Protein AF-0000000084497702 (afdb_homodimer)

Secondary structure (DSSP, 8-state):
--EEEEEETTEEEEEEEE--SSSS-EEEEE-SS-EEE-TTB-HHHHHHTT--EEE--S--SHHHHHTSB--EE-HHHHHTT--TT-BHHHHGGG-/--EEEEEETTEEEEEEEE--SSSS-EEEEE-SS-EEE-TTB-HHHHHHTT--EEE--S--SHHHHHTSB--EE-HHHHHTT--TT-BHHHHGGG-

InterPro domains:
  IPR014931 Protein of unknown function DUF1805 [PF08827] (37-95)
  IPR036493 Hypothetical protein YunC superfamily [G3DSA:3.30.1980.10] (1-95)
  IPR036493 Hypothetical protein YunC superfamily [SSF102891] (3-95)

Foldseek 3Di:
DQWDWDDDPNFIWIWGWACDDDPATWIKTGGDQAIETEPVDDQVVCQVVVGFYFYWYDDHDPVRLQATFGCQTHPVVVVLVHGGPHRCSVRVVVD/DQWDWDDDPNFIWIWGWACDDDPATWIKTGGDQAIETEPVDDQVVCQVVVGFYFYWYDDHDPVSLQATFGCQTHPVVVVLVHGGPHRCSVRVVVD

Nearest PDB structures (foldseek):
  1qw2-assembly1_A  TM=9.819E-01  e=1.773E-11  Thermoplasma acidophilum
  6kns-assembly3_C-2  TM=3.881E-01  e=1.279E+00  Bacillus subtilis
  1zkp-assembly1_C  TM=3.790E-01  e=1.358E+00  Bacillus anthracis str. Ames
  3p2u-assembly1_A  TM=3.130E-01  e=2.966E+00  Escherichia coli K-12
  5bwa-assembly1_B  TM=3.361E-01  e=3.150E+00  Homo sapiens

Organism: NCBI:txid312540

Radius of gyration: 15.98 Å; Cα contacts (8 Å, |Δi|>4): 448; chains: 2; bounding box: 29×49×38 Å

pLDDT: mean 97.67, std 3.44, range [68.06, 98.94]

Sequence (190 aa):
MIDQEVNIKGKKYEYINVKLGTKAPMVVLKGETGYIMCGYLNIDAANAMGDIAVRVTGVNDINDVLNSKVNSCSQRALELGIKPGDNIMDVIDKLMIDQEVNIKGKKYEYINVKLGTKAPMVVLKGETGYIMCGYLNIDAANAMGDIAVRVTGVNDINDVLNSKVNSCSQRALELGIKPGDNIMDVIDKL

Solvent-accessible surface area (backbone atoms only — not comparable to full-atom values): 10044 Å² total; per-residue (Å²): 130,56,59,45,82,43,73,56,96,88,37,71,29,42,36,34,60,41,80,64,55,84,72,55,42,49,40,38,43,34,39,88,65,14,34,38,28,30,54,50,52,19,52,68,44,36,40,74,56,65,22,31,34,36,26,30,65,94,47,76,48,69,68,44,49,54,71,35,40,29,63,40,59,12,64,55,25,40,75,74,68,49,50,63,67,38,46,33,71,78,48,55,87,77,36,129,55,59,46,81,42,73,56,95,90,37,72,28,44,37,35,62,41,78,64,54,84,72,56,44,50,42,36,43,33,39,90,64,14,33,38,29,30,51,49,52,20,54,67,42,36,41,73,55,66,20,32,34,33,27,30,66,95,47,78,48,72,68,42,50,52,71,33,41,29,61,39,59,13,66,57,25,40,74,74,67,49,50,62,67,38,48,34,71,79,49,55,86,79,36

Structure (mmCIF, N/CA/C/O backbone):
data_AF-0000000084497702-model_v1
#
loop_
_entity.id
_entity.type
_entity.pdbx_description
1 polymer 'DUF1805 domain-containing protein'
#
loop_
_atom_site.group_PDB
_atom_site.id
_atom_site.type_symbol
_atom_site.label_atom_id
_atom_site.label_alt_id
_atom_site.label_comp_id
_atom_site.label_asym_id
_atom_site.label_entity_id
_atom_site.label_seq_id
_atom_site.pdbx_PDB_ins_code
_atom_site.Cartn_x
_atom_site.Cartn_y
_atom_site.Cartn_z
_atom_site.occupancy
_atom_site.B_iso_or_equiv
_atom_site.auth_seq_id
_atom_site.auth_comp_id
_atom_site.auth_asym_id
_atom_site.auth_atom_id
_atom_site.pdbx_PDB_model_num
ATOM 1 N N . MET A 1 1 ? -5.484 7.102 -15.391 1 70 1 MET A N 1
ATOM 2 C CA . MET A 1 1 ? -4.41 7.68 -14.594 1 70 1 MET A CA 1
ATOM 3 C C . MET A 1 1 ? -4.66 7.457 -13.109 1 70 1 MET A C 1
ATOM 5 O O . MET A 1 1 ? -5.699 7.855 -12.578 1 70 1 MET A O 1
ATOM 9 N N . ILE A 1 2 ? -3.678 6.719 -12.359 1 89.38 2 ILE A N 1
ATOM 10 C CA . ILE A 1 2 ? -3.996 6.23 -11.023 1 89.38 2 ILE A CA 1
ATOM 11 C C . ILE A 1 2 ? -3.646 7.301 -9.984 1 89.38 2 ILE A C 1
ATOM 13 O O . ILE A 1 2 ? -4.16 7.281 -8.867 1 89.38 2 ILE A O 1
ATOM 17 N N . ASP A 1 3 ? -2.836 8.289 -10.516 1 93 3 ASP A N 1
ATOM 18 C CA . ASP A 1 3 ? -2.426 9.328 -9.578 1 93 3 ASP A CA 1
ATOM 19 C C . ASP A 1 3 ? -2.826 10.711 -10.078 1 93 3 ASP A C 1
ATOM 21 O O . ASP A 1 3 ? -2.92 10.938 -11.289 1 93 3 ASP A O 1
ATOM 25 N N . GLN A 1 4 ?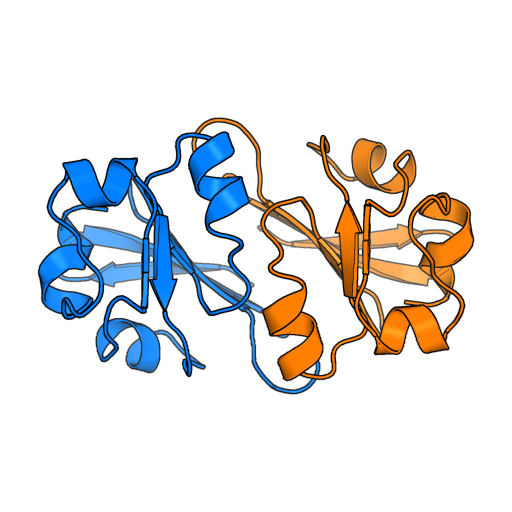 -3.191 11.609 -9.234 1 96.19 4 GLN A N 1
ATOM 26 C CA . GLN A 1 4 ? -3.512 13 -9.516 1 96.19 4 GLN A CA 1
ATOM 27 C C . GLN A 1 4 ? -2.838 13.93 -8.508 1 96.19 4 GLN A C 1
ATOM 29 O O . GLN A 1 4 ? -2.664 13.578 -7.344 1 96.19 4 GLN A O 1
ATOM 34 N N . GLU A 1 5 ? -2.408 15.117 -9.055 1 97.62 5 GLU A N 1
ATOM 35 C CA . GLU A 1 5 ? -1.961 16.172 -8.141 1 97.62 5 GLU A CA 1
ATOM 36 C C . GLU A 1 5 ? -3.145 16.922 -7.539 1 97.62 5 GLU A C 1
ATOM 38 O O . GLU A 1 5 ? -4.102 17.25 -8.242 1 97.62 5 GLU A O 1
ATOM 43 N N . VAL A 1 6 ? -3.102 17.125 -6.219 1 98.25 6 VAL A N 1
ATOM 44 C CA . VAL A 1 6 ? -4.141 17.906 -5.543 1 98.25 6 VAL A CA 1
ATOM 45 C C . VAL A 1 6 ? -3.502 18.984 -4.68 1 98.25 6 VAL A C 1
ATOM 47 O O . VAL A 1 6 ? -2.369 18.828 -4.215 1 98.25 6 VAL A O 1
ATOM 50 N N . ASN A 1 7 ? -4.184 20.062 -4.562 1 98.56 7 ASN A N 1
ATOM 51 C CA . ASN A 1 7 ? -3.756 21.156 -3.691 1 98.56 7 ASN A CA 1
ATOM 52 C C . ASN A 1 7 ? -4.594 21.219 -2.418 1 98.56 7 ASN A C 1
ATOM 54 O O . ASN A 1 7 ? -5.82 21.312 -2.482 1 98.56 7 ASN A O 1
ATOM 58 N N . ILE A 1 8 ? -3.941 21.047 -1.386 1 98.38 8 ILE A N 1
ATOM 59 C CA . ILE A 1 8 ? -4.598 21.141 -0.087 1 98.38 8 ILE A CA 1
ATOM 60 C C . ILE A 1 8 ? -3.932 22.234 0.75 1 98.38 8 ILE A C 1
ATOM 62 O O . ILE A 1 8 ? -2.738 22.141 1.053 1 98.38 8 ILE A O 1
ATOM 66 N N . LYS A 1 9 ? -4.66 23.219 1.174 1 97.25 9 LYS A N 1
ATOM 67 C CA . LYS A 1 9 ? -4.16 24.328 1.971 1 97.25 9 LYS A CA 1
ATOM 68 C C . LYS A 1 9 ? -2.949 24.984 1.311 1 97.25 9 LYS A C 1
ATOM 70 O O . LYS A 1 9 ? -1.951 25.266 1.977 1 97.25 9 LYS A O 1
ATOM 75 N N . GLY A 1 10 ? -3 25.047 0.04 1 97.44 10 GLY A N 1
ATOM 76 C CA . GLY A 1 10 ? -1.969 25.75 -0.715 1 97.44 10 GLY A CA 1
ATOM 77 C C . GLY A 1 10 ? -0.752 24.891 -0.994 1 97.44 10 GLY A C 1
ATOM 78 O O . GLY A 1 10 ? 0.221 25.344 -1.59 1 97.44 10 GLY A O 1
ATOM 79 N N . LYS A 1 11 ? -0.749 23.672 -0.603 1 98.12 11 LYS A N 1
ATOM 80 C CA . LYS A 1 11 ? 0.356 22.75 -0.845 1 98.12 11 LYS A CA 1
ATOM 81 C C . LYS A 1 11 ? -0.054 21.641 -1.813 1 98.12 11 LYS A C 1
ATOM 83 O O . LYS A 1 11 ? -1.206 21.203 -1.812 1 98.12 11 LYS A O 1
ATOM 88 N N . LYS A 1 12 ? 0.923 21.203 -2.508 1 98.12 12 LYS A N 1
ATOM 89 C CA . LYS A 1 12 ? 0.682 20.156 -3.502 1 98.12 12 LYS A CA 1
ATOM 90 C C . LYS A 1 12 ? 0.878 18.766 -2.9 1 98.12 12 LYS A C 1
ATOM 92 O O . LYS A 1 12 ? 1.85 18.531 -2.182 1 98.12 12 LYS A O 1
ATOM 97 N N . TYR A 1 13 ? -0.019 17.922 -3.209 1 98.5 13 TYR A N 1
ATOM 98 C CA . TYR A 1 13 ? 0.051 16.5 -2.852 1 98.5 13 TYR A CA 1
ATOM 99 C C . TYR A 1 13 ? -0.23 15.617 -4.062 1 98.5 13 TYR A C 1
ATOM 101 O O . TYR A 1 13 ? -0.91 16.047 -5 1 98.5 13 TYR A O 1
ATOM 109 N N . GLU A 1 14 ? 0.374 14.484 -4.066 1 98 14 GLU A N 1
ATOM 110 C CA . GLU A 1 14 ? -0.007 13.453 -5.02 1 98 14 GLU A CA 1
ATOM 111 C C . GLU A 1 14 ? -1.051 12.508 -4.422 1 98 14 GLU A C 1
ATOM 113 O O . GLU A 1 14 ? -0.856 11.969 -3.332 1 98 14 GLU A O 1
ATOM 118 N N . TYR A 1 15 ? -2.111 12.359 -5.074 1 98.56 15 TYR A N 1
ATOM 119 C CA . TYR A 1 15 ? -3.219 11.516 -4.641 1 98.56 15 TYR A CA 1
ATOM 120 C C . TYR A 1 15 ? -3.326 10.266 -5.508 1 98.56 15 TYR A C 1
ATOM 122 O O . TYR A 1 15 ? -3.41 10.359 -6.734 1 98.56 15 TYR A O 1
ATOM 130 N N . ILE A 1 16 ? -3.25 9.109 -4.883 1 98.19 16 ILE A N 1
ATOM 131 C CA . ILE A 1 16 ? -3.391 7.824 -5.566 1 98.19 16 ILE A CA 1
ATOM 132 C C . ILE A 1 16 ? -4.629 7.098 -5.047 1 98.19 16 ILE A C 1
ATOM 134 O O . ILE A 1 16 ? -4.859 7.035 -3.838 1 98.19 16 ILE A O 1
ATOM 138 N N . ASN A 1 17 ? -5.445 6.578 -5.898 1 97.75 17 ASN A N 1
ATOM 139 C CA . ASN A 1 17 ? -6.633 5.785 -5.594 1 97.75 17 ASN A CA 1
ATOM 140 C C . ASN A 1 17 ? -6.777 4.605 -6.555 1 97.75 17 ASN A C 1
ATOM 142 O O . ASN A 1 17 ? -7.078 4.793 -7.734 1 97.75 17 ASN A O 1
ATOM 146 N N . VAL A 1 18 ? -6.574 3.428 -5.973 1 96.56 18 VAL A N 1
ATOM 147 C CA . VAL A 1 18 ? -6.559 2.227 -6.797 1 96.56 18 VAL A CA 1
ATOM 148 C C . VAL A 1 18 ? -7.477 1.169 -6.195 1 96.56 18 VAL A C 1
ATOM 150 O O . VAL A 1 18 ? -7.375 0.855 -5.004 1 96.56 18 VAL A O 1
ATOM 153 N N . LYS A 1 19 ? -8.328 0.632 -7.051 1 95.38 19 LYS A N 1
ATOM 154 C CA . LYS A 1 19 ? -9.086 -0.54 -6.617 1 95.38 19 LYS A CA 1
ATOM 155 C C . LYS A 1 19 ? -8.18 -1.765 -6.504 1 95.38 19 LYS A C 1
ATOM 157 O O . LYS A 1 19 ? -7.895 -2.426 -7.504 1 95.38 19 LYS A O 1
ATOM 162 N N . LEU A 1 20 ? -7.762 -2.045 -5.344 1 95.06 20 LEU A N 1
ATOM 163 C CA . LEU A 1 20 ? -6.809 -3.127 -5.125 1 95.06 20 LEU A CA 1
ATOM 164 C C . LEU A 1 20 ? -7.531 -4.445 -4.863 1 95.06 20 LEU A C 1
ATOM 166 O O . LEU A 1 20 ? -7.27 -5.445 -5.539 1 95.06 20 LEU A O 1
ATOM 170 N N . GLY A 1 21 ? -8.359 -4.48 -3.883 1 93.56 21 GLY A N 1
ATOM 171 C CA . GLY A 1 21 ? -9.188 -5.629 -3.553 1 93.56 21 GLY A CA 1
ATOM 172 C C . GLY A 1 21 ? -10.633 -5.469 -3.982 1 93.56 21 GLY A C 1
ATOM 173 O O . GLY A 1 21 ? -10.914 -4.832 -5 1 93.56 21 GLY A O 1
ATOM 174 N N . THR A 1 22 ? -11.523 -6.16 -3.209 1 88.88 22 THR A N 1
ATOM 175 C CA . THR A 1 22 ? -12.898 -6.203 -3.691 1 88.88 22 THR A CA 1
ATOM 176 C C . THR A 1 22 ? -13.773 -5.211 -2.93 1 88.88 22 THR A C 1
ATOM 178 O O . THR A 1 22 ? -14.852 -4.832 -3.4 1 88.88 22 THR A O 1
ATOM 181 N N . LYS A 1 23 ? -13.312 -4.824 -1.838 1 94 23 LYS A N 1
ATOM 182 C CA . LYS A 1 23 ? -14.234 -4.066 -0.988 1 94 23 LYS A CA 1
ATOM 183 C C . LYS A 1 23 ? -13.906 -2.576 -1.022 1 94 23 LYS A C 1
ATOM 185 O O . LYS A 1 23 ? -14.789 -1.75 -1.263 1 94 23 LYS A O 1
ATOM 190 N N . ALA A 1 24 ? -12.68 -2.164 -0.738 1 94.81 24 ALA A N 1
ATOM 191 C CA . ALA A 1 24 ? -12.289 -0.76 -0.655 1 94.81 24 ALA A CA 1
ATOM 192 C C . ALA A 1 24 ? -11.023 -0.494 -1.469 1 94.81 24 ALA A C 1
ATOM 194 O O . ALA A 1 24 ? -10.211 -1.399 -1.684 1 94.81 24 ALA A O 1
ATOM 195 N N . PRO A 1 25 ? -10.852 0.727 -1.93 1 97.56 25 PRO A N 1
ATOM 196 C CA . PRO A 1 25 ? -9.617 1.052 -2.654 1 97.56 25 PRO A CA 1
ATOM 197 C C . PRO A 1 25 ? -8.43 1.271 -1.723 1 97.56 25 PRO A C 1
ATOM 199 O O . PRO A 1 25 ? -8.609 1.511 -0.527 1 97.56 25 PRO A O 1
ATOM 202 N N . MET A 1 26 ? -7.23 1.128 -2.27 1 97.94 26 MET A N 1
ATOM 203 C CA . MET A 1 26 ? -6.039 1.69 -1.636 1 97.94 26 MET A CA 1
ATOM 204 C C . MET A 1 26 ? -5.926 3.186 -1.921 1 97.94 26 MET A C 1
ATOM 206 O O . MET A 1 26 ? -5.883 3.598 -3.08 1 97.94 26 MET A O 1
ATOM 210 N N . VAL A 1 27 ? -5.863 3.955 -0.921 1 98.56 27 VAL A N 1
ATOM 211 C CA . VAL A 1 27 ? -5.773 5.406 -1.05 1 98.56 27 VAL A CA 1
ATOM 212 C C . VAL A 1 27 ? -4.477 5.902 -0.416 1 98.56 27 VAL A C 1
ATOM 214 O O . VAL A 1 27 ? -4.141 5.512 0.705 1 98.56 27 VAL A O 1
ATOM 217 N N . VAL A 1 28 ? -3.727 6.738 -1.136 1 98.75 28 VAL A N 1
ATOM 218 C CA . VAL A 1 28 ? -2.498 7.363 -0.659 1 98.75 28 VAL A CA 1
ATOM 219 C C . VAL A 1 28 ? -2.541 8.867 -0.926 1 98.75 28 VAL A C 1
ATOM 221 O O . VAL A 1 28 ? -2.971 9.297 -1.998 1 98.75 28 VAL A O 1
ATOM 224 N N . LEU A 1 29 ? -2.25 9.617 0.025 1 98.81 29 LEU A N 1
ATOM 225 C CA . LEU A 1 29 ? -1.967 11.039 -0.132 1 98.81 29 LEU A CA 1
ATOM 226 C C . LEU A 1 29 ? -0.522 11.352 0.247 1 98.81 29 LEU A C 1
ATOM 228 O O . LEU A 1 29 ? -0.16 11.305 1.424 1 98.81 29 LEU A O 1
ATOM 232 N N . LYS A 1 30 ? 0.313 11.742 -0.728 1 98.44 30 LYS A N 1
ATOM 233 C CA . LYS A 1 30 ? 1.75 11.914 -0.533 1 98.44 30 LYS A CA 1
ATOM 234 C C . LYS A 1 30 ? 2.139 13.391 -0.579 1 98.44 30 LYS A C 1
ATOM 236 O O . LYS A 1 30 ? 1.85 14.086 -1.557 1 98.44 30 LYS A O 1
ATOM 241 N N . GLY A 1 31 ? 2.725 13.82 0.433 1 98.25 31 GLY A N 1
ATOM 242 C CA . GLY A 1 31 ? 3.309 15.156 0.491 1 98.25 31 GLY A CA 1
ATOM 243 C C . GLY A 1 31 ? 4.809 15.156 0.267 1 98.25 31 GLY A C 1
ATOM 244 O O . GLY A 1 31 ? 5.371 14.18 -0.223 1 98.25 31 GLY A O 1
ATOM 245 N N . GLU A 1 32 ? 5.422 16.219 0.625 1 97.31 32 GLU A N 1
ATOM 246 C CA . GLU A 1 32 ? 6.848 16.438 0.379 1 97.31 32 GLU A CA 1
ATOM 247 C C . GLU A 1 32 ? 7.699 15.57 1.311 1 97.31 32 GLU A C 1
ATOM 249 O O . GLU A 1 32 ? 8.727 15.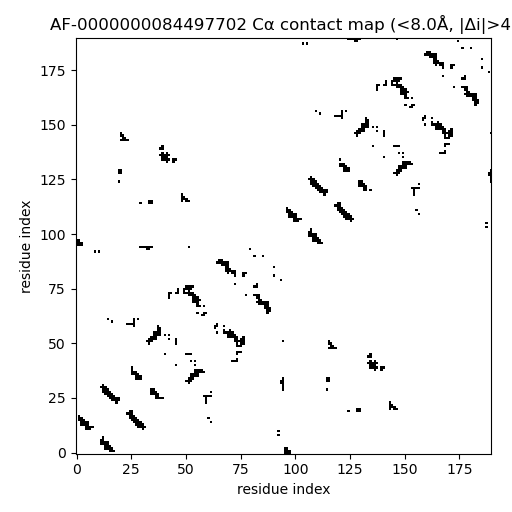039 0.899 1 97.31 32 GLU A O 1
ATOM 254 N N . THR A 1 33 ? 7.199 15.406 2.533 1 96.88 33 THR A N 1
ATOM 255 C CA . THR A 1 33 ? 8.078 14.844 3.553 1 96.88 33 THR A CA 1
ATOM 256 C C . THR A 1 33 ? 7.52 13.516 4.066 1 96.88 33 THR A C 1
ATOM 258 O O . THR A 1 33 ? 8.188 12.805 4.82 1 96.88 33 THR A O 1
ATOM 261 N N . GLY A 1 34 ? 6.277 13.266 3.723 1 98.56 34 GLY A N 1
ATOM 262 C CA . GLY A 1 34 ? 5.598 12.078 4.211 1 98.56 34 GLY A CA 1
ATOM 263 C C . GLY A 1 34 ? 4.312 11.773 3.465 1 98.56 34 GLY A C 1
ATOM 264 O O . GLY A 1 34 ? 4.059 12.344 2.4 1 98.56 34 GLY A O 1
ATOM 265 N N . TYR A 1 35 ? 3.588 10.82 4.012 1 98.88 35 TYR A N 1
ATOM 266 C CA . TYR A 1 35 ? 2.373 10.422 3.311 1 98.88 35 TYR A CA 1
ATOM 267 C C . TYR A 1 35 ? 1.321 9.906 4.285 1 98.88 35 TYR A C 1
ATOM 269 O O . TYR A 1 35 ? 1.643 9.539 5.422 1 98.88 35 TYR A O 1
ATOM 277 N N . ILE A 1 36 ? 0.126 9.969 3.836 1 98.94 36 ILE A N 1
ATOM 278 C CA . ILE A 1 36 ? -1.027 9.328 4.457 1 98.94 36 ILE A CA 1
ATOM 279 C C . ILE A 1 36 ? -1.489 8.156 3.596 1 98.94 36 ILE A C 1
ATOM 281 O O . ILE A 1 36 ? -1.575 8.273 2.371 1 98.94 36 ILE A O 1
ATOM 285 N N . MET A 1 37 ? -1.775 6.996 4.219 1 98.88 37 MET A N 1
ATOM 286 C CA . MET A 1 37 ? -2.318 5.855 3.482 1 98.88 37 MET A CA 1
ATOM 287 C C . MET A 1 37 ? -3.412 5.164 4.285 1 98.88 37 MET A C 1
ATOM 289 O O . MET A 1 37 ? -3.404 5.203 5.52 1 98.88 37 MET A O 1
ATOM 293 N N . CYS A 1 38 ? -4.246 4.617 3.627 1 98.75 38 CYS A N 1
ATOM 294 C CA . CYS A 1 38 ? -5.387 3.939 4.234 1 98.75 38 CYS A CA 1
ATOM 295 C C . CYS A 1 38 ? -4.934 2.723 5.035 1 98.75 38 CYS A C 1
ATOM 297 O O . CYS A 1 38 ? -3.738 2.521 5.246 1 98.75 38 CYS A O 1
ATOM 299 N N . GLY A 1 39 ? -5.855 1.929 5.375 1 98.38 39 GLY A N 1
ATOM 300 C CA . GLY A 1 39 ? -5.656 0.827 6.305 1 98.38 39 GLY A CA 1
ATOM 301 C C . GLY A 1 39 ? -4.672 -0.209 5.793 1 98.38 39 GLY A C 1
ATOM 302 O O . GLY A 1 39 ? -4.133 -1 6.57 1 98.38 39 GLY A O 1
ATOM 303 N N . TYR A 1 40 ? -4.348 -0.191 4.488 1 98.62 40 TYR A N 1
ATOM 304 C CA . TYR A 1 40 ? -3.412 -1.157 3.922 1 98.62 40 TYR A CA 1
ATOM 305 C C . TYR A 1 40 ? -1.997 -0.909 4.43 1 98.62 40 TYR A C 1
ATOM 307 O O . TYR A 1 40 ? -1.122 -1.768 4.289 1 98.62 40 TYR A O 1
ATOM 315 N N . LEU A 1 41 ? -1.74 0.214 5.012 1 98.81 41 LEU A N 1
ATOM 316 C CA . LEU A 1 41 ? -0.377 0.564 5.395 1 98.81 41 LEU A CA 1
ATOM 317 C C . LEU A 1 41 ? 0.066 -0.237 6.613 1 98.81 41 LEU A C 1
ATOM 319 O O . LEU A 1 41 ? -0.612 -0.236 7.645 1 98.81 41 LEU A O 1
ATOM 323 N N . ASN A 1 42 ? 1.145 -0.906 6.492 1 98.75 42 ASN A N 1
ATOM 324 C CA . ASN A 1 42 ? 1.865 -1.541 7.594 1 98.75 42 ASN A CA 1
ATOM 325 C C . ASN A 1 42 ? 2.785 -0.553 8.305 1 98.75 42 ASN A C 1
ATOM 327 O O . ASN A 1 42 ? 3.883 -0.265 7.824 1 98.75 42 ASN A O 1
ATOM 331 N N . ILE A 1 43 ? 2.391 -0.086 9.461 1 98.81 43 ILE A N 1
ATOM 332 C CA . ILE A 1 43 ? 3.113 0.964 10.172 1 98.81 43 ILE A CA 1
ATOM 333 C C . ILE A 1 43 ? 4.5 0.458 10.57 1 98.81 43 ILE A C 1
ATOM 335 O O . ILE A 1 43 ? 5.469 1.219 10.555 1 98.81 43 ILE A O 1
ATOM 339 N N . ASP A 1 44 ? 4.57 -0.817 10.906 1 98.44 44 ASP A N 1
ATOM 340 C CA . ASP A 1 44 ? 5.871 -1.362 11.281 1 98.44 44 ASP A CA 1
ATOM 341 C C . ASP A 1 44 ? 6.855 -1.272 10.117 1 98.44 44 ASP A C 1
ATOM 343 O O . ASP A 1 44 ? 8.039 -0.995 10.32 1 98.44 44 ASP A O 1
ATOM 347 N N . ALA A 1 45 ? 6.418 -1.54 8.93 1 97.88 45 ALA A N 1
ATOM 348 C CA . ALA A 1 45 ? 7.277 -1.408 7.754 1 97.88 45 ALA A CA 1
ATOM 349 C C . ALA A 1 45 ? 7.688 0.045 7.531 1 97.88 45 ALA A C 1
ATOM 351 O O . ALA A 1 45 ? 8.852 0.331 7.238 1 97.88 45 ALA A O 1
ATOM 352 N N . ALA A 1 46 ? 6.746 1.012 7.648 1 98.31 46 ALA A N 1
ATOM 353 C CA . ALA A 1 46 ? 7.055 2.434 7.523 1 98.31 46 ALA A CA 1
ATOM 354 C C . ALA A 1 46 ? 8.117 2.855 8.531 1 98.31 46 ALA A C 1
ATOM 356 O O . ALA A 1 46 ? 9.016 3.633 8.203 1 98.31 46 ALA A O 1
ATOM 357 N N . ASN A 1 47 ? 7.984 2.312 9.758 1 98.69 47 ASN A N 1
ATOM 358 C CA . ASN A 1 47 ? 8.992 2.592 10.773 1 98.69 47 ASN A CA 1
ATOM 359 C C . ASN A 1 47 ? 10.359 2.057 10.367 1 98.69 47 ASN A C 1
ATOM 361 O O . ASN A 1 47 ? 11.367 2.758 10.492 1 98.69 47 ASN A O 1
ATOM 365 N N . ALA A 1 48 ? 10.305 0.838 9.93 1 98 48 ALA A N 1
ATOM 366 C CA . ALA A 1 48 ? 11.57 0.221 9.539 1 98 48 ALA A CA 1
ATOM 367 C C . ALA A 1 48 ? 12.242 1.014 8.422 1 98 48 ALA A C 1
ATOM 369 O O . ALA A 1 48 ? 13.469 1.096 8.359 1 98 48 ALA A O 1
ATOM 370 N N . MET A 1 49 ? 11.492 1.65 7.578 1 97.38 49 MET A N 1
ATOM 371 C CA . MET A 1 49 ? 12.008 2.418 6.445 1 97.38 49 MET A CA 1
ATOM 372 C C . MET A 1 49 ? 12.352 3.842 6.867 1 97.38 49 MET A C 1
ATOM 374 O O . MET A 1 49 ? 12.898 4.613 6.074 1 97.38 49 MET A O 1
ATOM 378 N N . GLY A 1 50 ? 11.969 4.199 8.031 1 98 50 GLY A N 1
ATOM 379 C CA . GLY A 1 50 ? 12.211 5.551 8.5 1 98 50 GLY A CA 1
ATOM 380 C C . GLY A 1 50 ? 11.297 6.578 7.863 1 98 50 GLY A C 1
ATOM 381 O O . GLY A 1 50 ? 11.656 7.75 7.746 1 98 50 GLY A O 1
ATOM 382 N N . ASP A 1 51 ? 10.148 6.176 7.516 1 98.56 51 ASP A N 1
ATOM 383 C CA . ASP A 1 51 ? 9.227 7.074 6.824 1 98.56 51 ASP A CA 1
ATOM 384 C C . ASP A 1 51 ? 8.477 7.961 7.816 1 98.56 51 ASP A C 1
ATOM 386 O O . ASP A 1 51 ? 8.273 7.578 8.969 1 98.56 51 ASP A O 1
ATOM 390 N N . ILE A 1 52 ? 8.078 9.133 7.344 1 98.81 52 ILE A N 1
ATOM 391 C CA . ILE A 1 52 ? 6.992 9.898 7.961 1 98.81 52 ILE A CA 1
ATOM 392 C C . ILE A 1 52 ? 5.656 9.469 7.363 1 98.81 52 ILE A C 1
ATOM 394 O O . ILE A 1 52 ? 5.328 9.828 6.234 1 98.81 52 ILE A O 1
ATOM 398 N N . ALA A 1 53 ? 4.926 8.641 8.148 1 98.88 53 ALA A N 1
ATOM 399 C CA . ALA A 1 53 ? 3.746 7.984 7.582 1 98.88 53 ALA A CA 1
ATOM 400 C C . ALA A 1 53 ? 2.568 8.055 8.555 1 98.88 53 ALA A C 1
ATOM 402 O O . ALA A 1 53 ? 2.748 7.938 9.766 1 98.88 53 ALA A O 1
ATOM 403 N N . VAL A 1 54 ? 1.413 8.234 8.016 1 98.94 54 VAL A N 1
ATOM 404 C CA . VAL A 1 54 ? 0.156 8.281 8.758 1 98.94 54 VAL A CA 1
ATOM 405 C C . VAL A 1 54 ? -0.831 7.277 8.164 1 98.94 54 VAL A C 1
ATOM 407 O O . VAL A 1 54 ? -0.977 7.191 6.941 1 98.94 54 VAL A O 1
ATOM 410 N N . ARG A 1 55 ? -1.465 6.52 9.039 1 98.94 55 ARG A N 1
ATOM 411 C CA . ARG A 1 55 ? -2.516 5.613 8.594 1 98.94 55 ARG A CA 1
ATOM 412 C C . ARG A 1 55 ? -3.893 6.121 9.008 1 98.94 55 ARG A C 1
ATOM 414 O O . ARG A 1 55 ? -4.07 6.586 10.133 1 98.94 55 ARG A O 1
ATOM 421 N N . VAL A 1 56 ? -4.758 6.043 8.109 1 98.94 56 VAL A N 1
ATOM 422 C CA . VAL A 1 56 ? -6.176 6.297 8.367 1 98.94 56 VAL A CA 1
ATOM 423 C C . VAL A 1 56 ? -6.992 5.059 8 1 98.9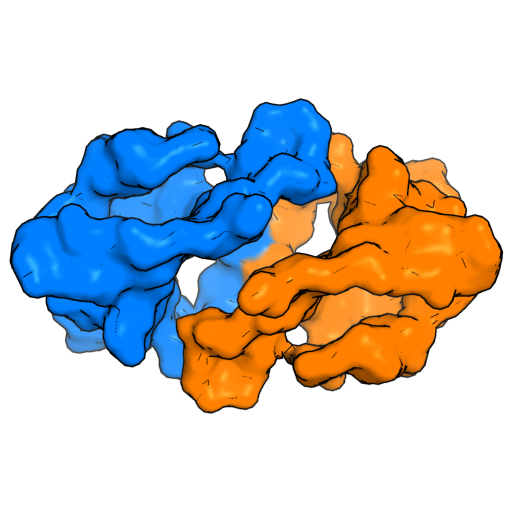4 56 VAL A C 1
ATOM 425 O O . VAL A 1 56 ? -6.527 4.195 7.254 1 98.94 56 VAL A O 1
ATOM 428 N N . THR A 1 57 ? -8.188 4.938 8.555 1 98.5 57 THR A N 1
ATOM 429 C CA . THR A 1 57 ? -9.031 3.785 8.266 1 98.5 57 THR A CA 1
ATOM 430 C C . THR A 1 57 ? -10.445 4.227 7.906 1 98.5 57 THR A C 1
ATOM 432 O O . THR A 1 57 ? -10.859 5.344 8.234 1 98.5 57 THR A O 1
ATOM 435 N N . GLY A 1 58 ? -11.156 3.359 7.195 1 97.5 58 GLY A N 1
ATOM 436 C CA . GLY A 1 58 ? -12.539 3.65 6.855 1 97.5 58 GLY A CA 1
ATOM 437 C C . GLY A 1 58 ? -12.68 4.707 5.777 1 97.5 58 GLY A C 1
ATOM 438 O O . GLY A 1 58 ? -13.625 5.5 5.797 1 97.5 58 GLY A O 1
ATOM 439 N N . VAL A 1 59 ? -11.75 4.801 4.898 1 98.62 59 VAL A N 1
ATOM 440 C CA . VAL A 1 59 ? -11.781 5.863 3.9 1 98.62 59 VAL A CA 1
ATOM 441 C C . VAL A 1 59 ? -11.852 5.258 2.5 1 98.62 59 VAL A C 1
ATOM 443 O O . VAL A 1 59 ? -11.25 4.219 2.236 1 98.62 59 VAL A O 1
ATOM 446 N N . ASN A 1 60 ? -12.555 5.961 1.588 1 97.75 60 ASN A N 1
ATOM 447 C CA . ASN A 1 60 ? -12.727 5.453 0.231 1 97.75 60 ASN A CA 1
ATOM 448 C C . ASN A 1 60 ? -12.258 6.465 -0.811 1 97.75 60 ASN A C 1
ATOM 450 O O . ASN A 1 60 ? -12.062 6.113 -1.976 1 97.75 60 ASN A O 1
ATOM 454 N N . ASP A 1 61 ? -12.188 7.707 -0.397 1 98.12 61 ASP A N 1
ATOM 455 C CA . ASP A 1 61 ? -11.734 8.742 -1.32 1 98.12 61 ASP A CA 1
ATOM 456 C C . ASP A 1 61 ? -11.047 9.883 -0.571 1 98.12 61 ASP A C 1
ATOM 458 O O . ASP A 1 61 ? -10.898 9.828 0.651 1 98.12 61 ASP A O 1
ATOM 462 N N . ILE A 1 62 ? -10.547 10.859 -1.301 1 98.56 62 ILE A N 1
ATOM 463 C CA . ILE A 1 62 ? -9.742 11.938 -0.738 1 98.56 62 ILE A CA 1
ATOM 464 C C . ILE A 1 62 ? -10.562 12.719 0.286 1 98.56 62 ILE A C 1
ATOM 466 O O . ILE A 1 62 ? -10.023 13.18 1.295 1 98.56 62 ILE A O 1
ATOM 470 N N . ASN A 1 63 ? -11.875 12.906 0.05 1 98.69 63 ASN A N 1
ATOM 471 C CA . ASN A 1 63 ? -12.703 13.602 1.027 1 98.69 63 ASN A CA 1
ATOM 472 C C . ASN A 1 63 ? -12.766 12.844 2.35 1 98.69 63 ASN A C 1
ATOM 474 O O . ASN A 1 63 ? -12.664 13.445 3.42 1 98.69 63 ASN A O 1
ATOM 478 N N . ASP A 1 64 ? -12.93 11.531 2.266 1 98.88 64 ASP A N 1
ATOM 479 C CA . ASP A 1 64 ? -12.898 10.711 3.471 1 98.88 64 ASP A CA 1
ATOM 480 C C . ASP A 1 64 ? -11.594 10.906 4.23 1 98.88 64 ASP A C 1
ATOM 482 O O . ASP A 1 64 ? -11.594 11.023 5.457 1 98.88 64 ASP A O 1
ATOM 486 N N . VAL A 1 65 ? -10.438 10.922 3.482 1 98.94 65 VAL A N 1
ATOM 487 C CA . VAL A 1 65 ? -9.125 11.078 4.102 1 98.94 65 VAL A CA 1
ATOM 488 C C . VAL A 1 65 ? -9.055 12.406 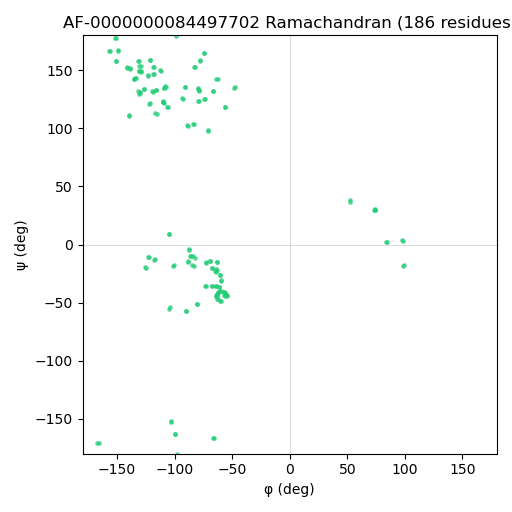4.852 1 98.94 65 VAL A C 1
ATOM 490 O O . VAL A 1 65 ? -8.719 12.438 6.039 1 98.94 65 VAL A O 1
ATOM 493 N N . LEU A 1 66 ? -9.469 13.469 4.168 1 98.88 66 LEU A N 1
ATOM 494 C CA . LEU A 1 66 ? -9.32 14.812 4.715 1 98.88 66 LEU A CA 1
ATOM 495 C C . LEU A 1 66 ? -10.227 15.008 5.926 1 98.88 66 LEU A C 1
ATOM 497 O O . LEU A 1 66 ? -9.938 15.836 6.797 1 98.88 66 LEU A O 1
ATOM 501 N N . ASN A 1 67 ? -11.281 14.172 6.078 1 98.75 67 ASN A N 1
ATOM 502 C CA . ASN A 1 67 ? -12.227 14.305 7.184 1 98.75 67 ASN A CA 1
ATOM 503 C C . ASN A 1 67 ? -11.992 13.227 8.242 1 98.75 67 ASN A C 1
ATOM 505 O O . ASN A 1 67 ? -12.805 13.078 9.164 1 98.75 67 ASN A O 1
ATOM 509 N N . SER A 1 68 ? -10.969 12.5 8.141 1 98.88 68 SER A N 1
ATOM 510 C CA . SER A 1 68 ? -10.672 11.414 9.078 1 98.88 68 SER A CA 1
ATOM 511 C C . SER A 1 68 ? -9.68 11.867 10.148 1 98.88 68 SER A C 1
ATOM 513 O O . SER A 1 68 ? -9.344 13.047 10.234 1 98.88 68 SER A O 1
ATOM 515 N N . LYS A 1 69 ? -9.344 10.93 11.055 1 98.94 69 LYS A N 1
ATOM 516 C CA . LYS A 1 69 ? -8.344 11.117 12.102 1 98.94 69 LYS A CA 1
ATOM 517 C C . LYS A 1 69 ? -7.195 10.125 11.945 1 98.94 69 LYS A C 1
ATOM 519 O O . LYS A 1 69 ? -7.383 9.031 11.398 1 98.94 69 LYS A O 1
ATOM 524 N N . VAL A 1 70 ? -6.059 10.5 12.406 1 98.94 70 VAL A N 1
ATOM 525 C CA . VAL A 1 70 ? -4.922 9.594 12.469 1 98.94 70 VAL A CA 1
ATOM 526 C C . VAL A 1 70 ? -5.301 8.352 13.273 1 98.94 70 VAL A C 1
ATOM 528 O O . VAL A 1 70 ? -5.66 8.445 14.445 1 98.94 70 VAL A O 1
ATOM 531 N N . ASN A 1 71 ? -5.246 7.254 12.594 1 98.94 71 ASN A N 1
ATOM 532 C CA . ASN A 1 71 ? -5.426 5.984 13.289 1 98.94 71 ASN A CA 1
ATOM 533 C C . ASN A 1 71 ? -4.141 5.547 13.992 1 98.94 71 ASN A C 1
ATOM 535 O O . ASN A 1 71 ? -4.164 5.207 15.18 1 98.94 71 ASN A O 1
ATOM 539 N N . SER A 1 72 ? -3.1 5.539 13.281 1 98.94 72 SER A N 1
ATOM 540 C CA . SER A 1 72 ? -1.731 5.277 13.719 1 98.94 72 SER A CA 1
ATOM 541 C C . SER A 1 72 ? -0.725 6.047 12.867 1 98.94 72 SER A C 1
ATOM 543 O O . SER A 1 72 ? -1.084 6.621 11.844 1 98.94 72 SER A O 1
ATOM 545 N N . CYS A 1 73 ? 0.494 6.074 13.375 1 98.94 73 CYS A N 1
ATOM 546 C CA . CYS A 1 73 ? 1.515 6.758 12.586 1 98.94 73 CYS A CA 1
ATOM 547 C C . CYS A 1 73 ? 2.906 6.246 12.938 1 98.94 73 CYS A C 1
ATOM 549 O O . CYS A 1 73 ? 3.078 5.527 13.922 1 98.94 73 CYS A O 1
ATOM 551 N N . SER A 1 74 ? 3.838 6.59 12.109 1 98.81 74 SER A N 1
ATOM 552 C CA . SER A 1 74 ? 5.215 6.16 12.32 1 98.81 74 SER A CA 1
ATOM 553 C C . SER A 1 74 ? 5.871 6.941 13.453 1 98.81 74 SER A C 1
ATOM 555 O O . SER A 1 74 ? 5.367 7.992 13.859 1 98.81 74 SER A O 1
ATOM 557 N N . GLN A 1 75 ? 6.988 6.41 13.906 1 98.88 75 GLN A N 1
ATOM 558 C CA . GLN A 1 75 ? 7.754 7.09 14.945 1 98.88 75 GLN A CA 1
ATOM 559 C C . GLN A 1 75 ? 8.203 8.469 14.484 1 98.88 75 GLN A C 1
ATOM 561 O O . GLN A 1 75 ? 8.164 9.43 15.258 1 98.88 75 GLN A O 1
AT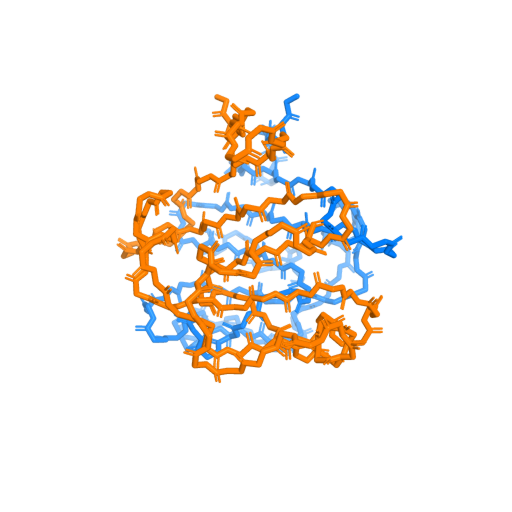OM 566 N N . ARG A 1 76 ? 8.617 8.641 13.258 1 98.69 76 ARG A N 1
ATOM 567 C CA . ARG A 1 76 ? 9.078 9.922 12.742 1 98.69 76 ARG A CA 1
ATOM 568 C C . ARG A 1 76 ? 7.926 10.922 12.664 1 98.69 76 ARG A C 1
ATOM 570 O O . ARG A 1 76 ? 8.125 12.125 12.867 1 98.69 76 ARG A O 1
ATOM 577 N N . ALA A 1 77 ? 6.754 10.414 12.328 1 98.81 77 ALA A N 1
ATOM 578 C CA . ALA A 1 77 ? 5.586 11.289 12.375 1 98.81 77 ALA A CA 1
ATOM 579 C C . ALA A 1 77 ? 5.312 11.773 13.797 1 98.81 77 ALA A C 1
ATOM 581 O O . ALA A 1 77 ? 5.008 12.945 14.016 1 98.81 77 ALA A O 1
ATOM 582 N N . LEU A 1 78 ? 5.422 10.828 14.75 1 98.88 78 LEU A N 1
ATOM 583 C CA . LEU A 1 78 ? 5.25 11.188 16.156 1 98.88 78 LEU A CA 1
ATOM 584 C C . LEU A 1 78 ? 6.223 12.289 16.547 1 98.88 78 LEU A C 1
ATOM 586 O O . LEU A 1 78 ? 5.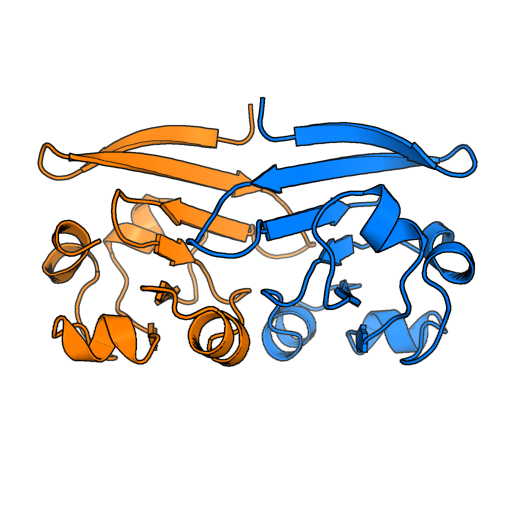852 13.211 17.281 1 98.88 78 LEU A O 1
ATOM 590 N N . GLU A 1 79 ? 7.395 12.18 16.094 1 98.75 79 GLU A N 1
ATOM 591 C CA . GLU A 1 79 ? 8.438 13.148 16.422 1 98.75 79 GLU A CA 1
ATOM 592 C C . GLU A 1 79 ? 8.102 14.523 15.859 1 98.75 79 GLU A C 1
ATOM 594 O O . GLU A 1 79 ? 8.586 15.539 16.359 1 98.75 79 GLU A O 1
ATOM 599 N N . LEU A 1 80 ? 7.238 14.594 14.805 1 98.62 80 LEU A N 1
ATOM 600 C CA . LEU A 1 80 ? 6.805 15.852 14.219 1 98.62 80 LEU A CA 1
ATOM 601 C C . LEU A 1 80 ? 5.574 16.391 14.938 1 98.62 80 LEU A C 1
ATOM 603 O O . LEU A 1 80 ? 5.039 17.438 14.562 1 98.62 80 LEU A O 1
ATOM 607 N N . GLY A 1 81 ? 5.109 15.586 15.875 1 98.75 81 GLY A N 1
ATOM 608 C CA . GLY A 1 81 ? 3.967 16.016 16.672 1 98.75 81 GLY A CA 1
ATOM 609 C C . GLY A 1 81 ? 2.65 15.453 16.172 1 98.75 81 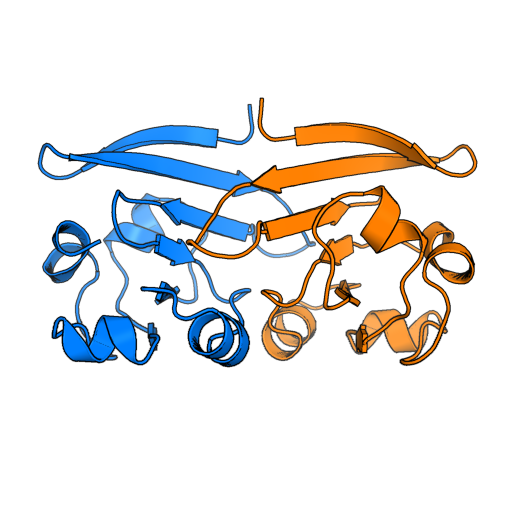GLY A C 1
ATOM 610 O O . GLY A 1 81 ? 1.582 15.852 16.641 1 98.75 81 GLY A O 1
ATOM 611 N N . ILE A 1 82 ? 2.646 14.633 15.211 1 98.94 82 ILE A N 1
ATOM 612 C CA . ILE A 1 82 ? 1.45 13.938 14.75 1 98.94 82 ILE A CA 1
ATOM 613 C C . ILE A 1 82 ? 1.148 12.766 15.68 1 98.94 82 ILE A C 1
ATOM 615 O O . ILE A 1 82 ? 2.047 12 16.031 1 98.94 82 ILE A O 1
ATOM 619 N N . LYS A 1 83 ? -0.092 12.609 16.125 1 98.81 83 LYS A N 1
ATOM 620 C CA . LYS A 1 83 ? -0.435 11.523 17.047 1 98.81 83 LYS A CA 1
ATOM 621 C C . LYS A 1 83 ? -1.799 10.93 16.703 1 98.81 83 LYS A C 1
ATOM 623 O O . LYS A 1 83 ? -2.662 11.617 16.156 1 98.81 83 LYS A O 1
ATOM 628 N N . PRO A 1 84 ? -1.945 9.602 17.062 1 98.94 84 PRO A N 1
ATOM 629 C CA . PRO A 1 84 ? -3.279 9.016 16.906 1 98.94 84 PRO A CA 1
ATOM 630 C C . PRO A 1 84 ? -4.383 9.898 17.484 1 98.94 84 PRO A C 1
ATOM 632 O O . PRO A 1 84 ? -4.211 10.461 18.578 1 98.94 84 PRO A O 1
ATOM 635 N N . GLY A 1 85 ? -5.402 10.016 16.734 1 98.94 85 GLY A N 1
ATOM 636 C CA . GLY A 1 85 ? -6.52 10.828 17.188 1 98.94 85 GLY A CA 1
ATOM 637 C C . GLY A 1 85 ? -6.52 12.227 16.609 1 98.94 85 GLY A C 1
ATOM 638 O O . GLY A 1 85 ? -7.535 12.922 16.641 1 98.94 85 GLY A O 1
ATOM 639 N N . ASP A 1 86 ? -5.438 12.758 16.078 1 98.94 86 ASP A N 1
ATOM 640 C CA . ASP A 1 86 ? -5.387 14.055 15.414 1 98.94 86 ASP A CA 1
ATOM 641 C C . ASP A 1 86 ? -6.277 14.086 14.18 1 98.94 86 ASP A C 1
ATOM 643 O O . ASP A 1 86 ? -6.328 13.109 13.422 1 98.94 86 ASP A O 1
ATOM 647 N N . ASN A 1 87 ? -6.957 15.219 13.914 1 98.94 87 ASN A N 1
ATOM 648 C CA . ASN A 1 87 ? -7.59 15.414 12.617 1 98.94 87 ASN A CA 1
ATOM 649 C C . ASN A 1 87 ? -6.559 15.531 11.5 1 98.94 87 ASN A C 1
ATOM 651 O O . ASN A 1 87 ? -5.578 16.266 11.625 1 98.94 87 ASN A O 1
ATOM 655 N N . ILE A 1 88 ? -6.758 14.828 10.469 1 98.94 88 ILE A N 1
ATOM 656 C CA . ILE A 1 88 ? -5.828 14.836 9.344 1 98.94 88 ILE A CA 1
ATOM 657 C C . ILE A 1 88 ? -5.609 16.266 8.859 1 98.94 88 ILE A C 1
ATOM 659 O O . ILE A 1 88 ? -4.473 16.688 8.633 1 98.94 88 ILE A O 1
ATOM 663 N N . MET A 1 89 ? -6.75 17.062 8.758 1 98.88 89 MET A N 1
ATOM 664 C CA . MET A 1 89 ? -6.664 18.422 8.234 1 98.88 89 MET A CA 1
ATOM 665 C C . MET A 1 89 ? -5.805 19.312 9.141 1 98.88 89 MET A C 1
ATOM 667 O O . MET A 1 89 ? -5.262 20.312 8.688 1 98.88 89 MET A O 1
ATOM 671 N N . ASP A 1 90 ? -5.656 18.906 10.367 1 98.75 90 ASP A N 1
ATOM 672 C CA . ASP A 1 90 ? -4.852 19.688 11.297 1 98.75 90 ASP A CA 1
ATOM 673 C C . ASP A 1 90 ? -3.371 19.344 11.172 1 98.75 90 ASP A C 1
ATOM 675 O O . ASP A 1 90 ? -2.51 20.125 11.602 1 98.75 90 ASP A O 1
ATOM 679 N N . VAL A 1 91 ? -3.029 18.234 10.578 1 98.75 91 VAL A N 1
ATOM 680 C CA . VAL A 1 91 ? -1.643 17.781 10.656 1 98.75 91 VAL A CA 1
ATOM 681 C C . VAL A 1 91 ? -1.079 17.609 9.242 1 98.75 91 VAL A C 1
ATOM 683 O O . VAL A 1 91 ? 0.133 17.484 9.062 1 98.75 91 VAL A O 1
ATOM 686 N N . ILE A 1 92 ? -1.864 17.656 8.164 1 98.81 92 ILE A N 1
ATOM 687 C CA . ILE A 1 92 ? -1.49 17.328 6.793 1 98.81 92 ILE A CA 1
ATOM 688 C C . ILE A 1 92 ? -0.376 18.25 6.324 1 98.81 92 ILE A C 1
ATOM 690 O O . ILE A 1 92 ? 0.497 17.844 5.555 1 98.81 92 ILE A O 1
ATOM 694 N N . ASP A 1 93 ? -0.288 19.375 6.852 1 98.12 93 ASP A N 1
ATOM 695 C CA . ASP A 1 93 ? 0.706 20.344 6.418 1 98.12 93 ASP A CA 1
ATOM 696 C C . ASP A 1 93 ? 2.105 19.953 6.879 1 98.12 93 ASP A C 1
ATOM 698 O O . ASP A 1 93 ? 3.102 20.5 6.406 1 98.12 93 ASP A O 1
ATOM 702 N N . LYS A 1 94 ? 2.225 19.047 7.789 1 98.06 94 LYS A N 1
ATOM 703 C CA . LYS A 1 94 ? 3.516 18.594 8.289 1 98.06 94 LYS A CA 1
ATOM 704 C C . LYS A 1 94 ? 4.113 17.516 7.379 1 98.06 94 LYS A C 1
ATOM 706 O O . LYS A 1 94 ? 5.266 17.125 7.551 1 98.06 94 LYS A O 1
ATOM 711 N N . LEU A 1 95 ? 3.312 17.031 6.438 1 97.19 95 LEU A N 1
ATOM 712 C CA . LEU A 1 95 ? 3.725 15.938 5.559 1 97.19 95 LEU A CA 1
ATOM 713 C C . LEU A 1 95 ? 4.207 16.484 4.219 1 97.19 95 LEU A C 1
ATOM 715 O O . LEU A 1 95 ? 5.176 15.969 3.648 1 97.19 95 LEU A O 1
ATOM 719 N N . MET B 1 1 ? 3.064 8.234 -15.445 1 68.06 1 MET B N 1
ATOM 720 C CA . MET B 1 1 ? 2.131 7.113 -15.328 1 68.06 1 MET B CA 1
ATOM 721 C C . MET B 1 1 ? 2.625 6.098 -14.305 1 68.06 1 MET B C 1
ATOM 723 O O . MET B 1 1 ? 3.707 5.531 -14.461 1 68.06 1 MET B O 1
ATOM 727 N N . ILE B 1 2 ? 1.845 5.887 -13.148 1 88.69 2 ILE B N 1
ATOM 728 C CA . ILE B 1 2 ? 2.389 5.172 -12 1 88.69 2 ILE B CA 1
ATOM 729 C C . ILE B 1 2 ? 2.139 3.674 -12.156 1 88.69 2 ILE B C 1
ATOM 731 O O . ILE B 1 2 ? 2.824 2.855 -11.539 1 88.69 2 ILE B O 1
ATOM 735 N N . ASP B 1 3 ? 1.225 3.42 -13.141 1 92.56 3 ASP B N 1
ATOM 736 C CA . ASP B 1 3 ? 0.894 2.01 -13.312 1 92.56 3 ASP B CA 1
ATOM 737 C C . ASP B 1 3 ? 1.164 1.553 -14.75 1 92.56 3 ASP B C 1
ATOM 739 O O . ASP B 1 3 ? 1.08 2.35 -15.688 1 92.56 3 ASP B O 1
ATOM 743 N N . GLN B 1 4 ? 1.582 0.346 -14.961 1 96.06 4 GLN B N 1
ATOM 744 C CA . GLN B 1 4 ? 1.8 -0.299 -16.25 1 96.06 4 GLN B CA 1
ATOM 745 C C . GLN B 1 4 ? 1.201 -1.702 -16.266 1 96.06 4 GLN B C 1
ATOM 747 O O . GLN B 1 4 ? 1.188 -2.393 -15.25 1 96.06 4 GLN B O 1
ATOM 752 N N . GLU B 1 5 ? 0.641 -2.043 -17.469 1 97.69 5 GLU B N 1
ATOM 753 C CA . GLU B 1 5 ? 0.249 -3.436 -17.656 1 97.69 5 GLU B CA 1
ATOM 754 C C . GLU B 1 5 ? 1.455 -4.309 -18 1 97.69 5 GLU B C 1
ATOM 756 O O . GLU B 1 5 ? 2.309 -3.914 -18.797 1 97.69 5 GLU B O 1
ATOM 761 N N . VAL B 1 6 ? 1.555 -5.469 -17.344 1 98.25 6 VAL B N 1
ATOM 762 C CA . VAL B 1 6 ? 2.625 -6.414 -17.641 1 98.25 6 VAL B CA 1
ATOM 763 C C . VAL B 1 6 ? 2.037 -7.805 -17.875 1 98.25 6 VAL B C 1
ATOM 765 O O . VAL B 1 6 ? 0.971 -8.133 -17.344 1 98.25 6 VAL B O 1
ATOM 768 N N . ASN B 1 7 ? 2.682 -8.539 -18.688 1 98.56 7 ASN B N 1
ATOM 769 C CA . ASN B 1 7 ? 2.303 -9.922 -18.953 1 98.56 7 ASN B CA 1
ATOM 770 C C . ASN B 1 7 ? 3.275 -10.906 -18.297 1 98.56 7 ASN B C 1
ATOM 772 O O . ASN B 1 7 ? 4.48 -10.844 -18.547 1 98.56 7 ASN B O 1
ATOM 776 N N . ILE B 1 8 ? 2.738 -11.625 -17.469 1 98.38 8 ILE B N 1
ATOM 777 C CA . ILE B 1 8 ? 3.529 -12.656 -16.797 1 98.38 8 ILE B CA 1
ATOM 778 C C . ILE B 1 8 ? 2.902 -14.023 -17.047 1 98.38 8 ILE B C 1
ATOM 780 O O . ILE B 1 8 ? 1.76 -14.273 -16.656 1 98.38 8 ILE B O 1
ATOM 784 N N . LYS B 1 9 ? 3.611 -14.938 -17.641 1 97.25 9 LYS B N 1
ATOM 785 C CA . LYS B 1 9 ? 3.145 -16.281 -17.953 1 97.25 9 LYS B CA 1
ATOM 786 C C . LYS B 1 9 ? 1.833 -16.25 -18.719 1 97.25 9 LYS B C 1
ATOM 788 O O . LYS B 1 9 ? 0.902 -17 -18.422 1 97.25 9 LYS B O 1
ATOM 793 N N . GLY B 1 10 ? 1.738 -15.312 -19.578 1 97.44 10 GLY B N 1
ATOM 794 C CA . GLY B 1 10 ? 0.591 -15.219 -20.469 1 97.44 10 GLY B CA 1
ATOM 795 C C . GLY B 1 10 ? -0.601 -14.523 -19.828 1 97.44 10 GLY B C 1
ATOM 796 O O . GLY B 1 10 ? -1.658 -14.406 -20.453 1 97.44 10 GLY B O 1
ATOM 797 N N . LYS B 1 11 ? -0.491 -14.07 -18.656 1 98.12 11 LYS B N 1
ATOM 798 C CA . LYS B 1 11 ? -1.564 -13.359 -17.953 1 98.12 11 LYS B CA 1
ATOM 799 C C . LYS B 1 11 ? -1.208 -11.891 -17.75 1 98.12 11 LYS B C 1
ATOM 801 O O . LYS B 1 11 ? -0.041 -11.555 -17.547 1 98.12 11 LYS B O 1
ATOM 806 N N . LYS B 1 12 ? -2.238 -11.125 -17.734 1 98.12 12 LYS B N 1
ATOM 807 C CA . LYS B 1 12 ? -2.053 -9.688 -17.562 1 98.12 12 LYS B CA 1
ATOM 808 C C . LYS B 1 12 ? -2.105 -9.289 -16.094 1 98.12 12 LYS B C 1
ATOM 810 O O . LYS B 1 12 ? -2.971 -9.75 -15.352 1 98.12 12 LYS B O 1
ATOM 815 N N . TYR B 1 13 ? -1.21 -8.469 -15.719 1 98.44 13 TYR B N 1
ATOM 816 C CA . TYR B 1 13 ? -1.162 -7.859 -14.391 1 98.44 13 TYR B CA 1
ATOM 817 C C . TYR B 1 13 ? -0.974 -6.352 -14.492 1 98.44 13 TYR B C 1
ATOM 819 O O . TYR B 1 13 ? -0.424 -5.852 -15.477 1 98.44 13 TYR B O 1
ATOM 827 N N . GLU B 1 14 ? -1.503 -5.672 -13.555 1 98 14 GLU B N 1
ATOM 828 C CA . GLU B 1 14 ? -1.179 -4.258 -13.391 1 98 14 GLU B CA 1
ATOM 829 C C . GLU B 1 14 ? -0.027 -4.07 -12.406 1 98 14 GLU B C 1
ATOM 831 O O . GLU B 1 14 ? -0.069 -4.582 -11.289 1 98 14 GLU B O 1
ATOM 836 N N . TYR B 1 15 ? 0.966 -3.402 -12.805 1 98.56 15 TYR B N 1
ATOM 837 C CA . TYR B 1 15 ? 2.158 -3.146 -12.008 1 98.56 15 TYR B CA 1
ATOM 838 C C . TYR B 1 15 ? 2.234 -1.683 -11.594 1 98.56 15 TYR B C 1
ATOM 840 O O . TYR B 1 15 ? 2.166 -0.787 -12.438 1 98.56 15 TYR B O 1
ATOM 848 N N . ILE B 1 16 ? 2.295 -1.439 -10.305 1 98.19 16 ILE B N 1
ATOM 849 C CA . ILE B 1 16 ? 2.426 -0.097 -9.75 1 98.19 16 ILE B CA 1
ATOM 850 C C . ILE B 1 16 ? 3.752 0.025 -9 1 98.19 16 ILE B C 1
ATOM 852 O O . ILE B 1 16 ? 4.117 -0.86 -8.227 1 98.19 16 ILE B O 1
ATOM 856 N N . ASN B 1 17 ? 4.496 1.048 -9.219 1 97.75 17 ASN B N 1
ATOM 857 C CA . ASN B 1 17 ? 5.75 1.376 -8.547 1 97.75 17 ASN B CA 1
ATOM 858 C C . ASN B 1 17 ? 5.852 2.869 -8.25 1 97.75 17 ASN B C 1
ATOM 860 O O . ASN B 1 17 ? 6.008 3.682 -9.164 1 97.75 17 ASN B O 1
ATOM 864 N N . VAL B 1 18 ? 5.785 3.158 -6.945 1 96.69 18 VAL B N 1
ATOM 865 C CA . VAL B 1 18 ? 5.738 4.555 -6.527 1 96.69 18 VAL B CA 1
ATOM 866 C C . VAL B 1 18 ? 6.773 4.801 -5.434 1 96.69 18 VAL B C 1
ATOM 868 O O . VAL B 1 18 ? 6.824 4.074 -4.438 1 96.69 18 VAL B O 1
ATOM 871 N N . LYS B 1 19 ? 7.559 5.84 -5.648 1 95.56 19 LYS B N 1
ATOM 872 C CA . LYS B 1 19 ? 8.422 6.281 -4.555 1 95.56 19 LYS B CA 1
ATOM 873 C C . LYS B 1 19 ? 7.605 6.926 -3.438 1 95.56 19 LYS B C 1
ATOM 875 O O . LYS B 1 19 ? 7.262 8.109 -3.514 1 95.56 19 LYS B O 1
ATOM 880 N N . LEU B 1 20 ? 7.324 6.188 -2.461 1 95.38 20 LEU B N 1
ATOM 881 C CA . LEU B 1 20 ? 6.461 6.648 -1.38 1 95.38 20 LEU B CA 1
ATOM 882 C C . LEU B 1 20 ? 7.277 7.316 -0.278 1 95.38 20 LEU B C 1
ATOM 884 O O . LEU B 1 20 ? 7.004 8.453 0.1 1 95.38 20 LEU B O 1
ATOM 888 N N . GLY B 1 21 ? 8.211 6.617 0.255 1 93.88 21 GLY B N 1
ATOM 889 C CA . GLY B 1 21 ? 9.133 7.133 1.256 1 93.88 21 GLY B CA 1
ATOM 890 C C . GLY B 1 21 ? 10.508 7.441 0.697 1 93.88 21 GLY B C 1
ATOM 891 O O . GLY B 1 21 ? 10.641 7.824 -0.467 1 93.88 21 GLY B O 1
ATOM 892 N N . THR B 1 22 ? 11.516 7.355 1.617 1 89.25 22 THR B N 1
ATOM 893 C CA . THR B 1 22 ? 12.828 7.836 1.19 1 89.25 22 THR B CA 1
ATOM 894 C C . THR B 1 22 ? 13.734 6.668 0.805 1 89.25 22 THR B C 1
ATOM 896 O O . THR B 1 22 ? 14.727 6.852 0.102 1 89.25 22 THR B O 1
ATOM 899 N N . LYS B 1 23 ? 13.367 5.543 1.231 1 94.19 23 LYS B N 1
ATOM 900 C CA . LYS B 1 23 ? 14.328 4.457 1.074 1 94.19 23 LYS B CA 1
ATOM 901 C C . LYS B 1 23 ? 13.93 3.527 -0.066 1 94.19 23 LYS B C 1
ATOM 903 O O . LYS B 1 23 ? 14.727 3.264 -0.97 1 94.19 23 LYS B O 1
ATOM 908 N N . ALA B 1 24 ? 12.727 2.961 -0.05 1 94.88 24 ALA B N 1
ATOM 909 C CA . ALA B 1 24 ? 12.273 1.989 -1.042 1 94.88 24 ALA B CA 1
ATOM 910 C C . ALA B 1 24 ? 10.914 2.379 -1.609 1 94.88 24 ALA B C 1
ATOM 912 O O . ALA B 1 24 ? 10.133 3.072 -0.949 1 94.88 24 ALA B O 1
ATOM 913 N N . PRO B 1 25 ? 10.625 1.95 -2.824 1 97.62 25 PRO B N 1
ATOM 914 C CA . PRO B 1 25 ? 9.305 2.24 -3.389 1 97.62 25 PRO B CA 1
ATOM 915 C C . PRO B 1 25 ? 8.219 1.319 -2.842 1 97.62 25 PRO B C 1
ATOM 917 O O . PRO B 1 25 ? 8.516 0.251 -2.305 1 97.62 25 PRO B O 1
ATOM 920 N N . MET B 1 26 ? 6.977 1.783 -2.936 1 98 26 MET B N 1
ATOM 921 C CA . MET B 1 26 ? 5.832 0.877 -2.846 1 98 26 MET B CA 1
ATOM 922 C C . MET B 1 26 ? 5.609 0.152 -4.168 1 98 26 MET B C 1
ATOM 924 O O . MET B 1 26 ? 5.414 0.79 -5.203 1 98 26 MET B O 1
ATOM 928 N N . VAL B 1 27 ? 5.609 -1.121 -4.137 1 98.56 27 VAL B N 1
ATOM 929 C CA . VAL B 1 27 ? 5.426 -1.936 -5.332 1 98.56 27 VAL B CA 1
ATOM 930 C C . VAL B 1 27 ? 4.184 -2.812 -5.176 1 98.56 27 VAL B C 1
ATOM 932 O O . VAL B 1 27 ? 3.996 -3.449 -4.137 1 98.56 27 VAL B O 1
ATOM 935 N N . VAL B 1 28 ? 3.324 -2.838 -6.195 1 98.69 28 VAL B N 1
ATOM 936 C CA . VAL B 1 28 ? 2.125 -3.668 -6.242 1 98.69 28 VAL B CA 1
ATOM 937 C C . VAL B 1 28 ? 2.059 -4.402 -7.578 1 98.69 28 VAL B C 1
ATOM 939 O O . VAL B 1 28 ? 2.342 -3.824 -8.625 1 98.69 28 VAL B O 1
ATOM 942 N N . LEU B 1 29 ? 1.823 -5.617 -7.535 1 98.81 29 LEU B N 1
ATOM 943 C CA . LEU B 1 29 ? 1.451 -6.406 -8.703 1 98.81 29 LEU B CA 1
ATOM 944 C C . LEU B 1 29 ? 0.046 -6.977 -8.547 1 98.81 29 LEU B C 1
ATOM 946 O O . LEU B 1 29 ? -0.175 -7.883 -7.742 1 98.81 29 LEU B O 1
ATOM 950 N N . LYS B 1 30 ? -0.912 -6.52 -9.367 1 98.44 30 LYS B N 1
ATOM 951 C CA . LYS B 1 30 ? -2.324 -6.859 -9.219 1 98.44 30 LYS B CA 1
ATOM 952 C C . LYS B 1 30 ? -2.793 -7.773 -10.344 1 98.44 30 LYS B C 1
ATOM 954 O O . LYS B 1 30 ? -2.645 -7.441 -11.523 1 98.44 30 LYS B O 1
ATOM 959 N N . GLY B 1 31 ? -3.289 -8.859 -9.984 1 98.25 31 GLY B N 1
ATOM 960 C CA . GLY B 1 31 ? 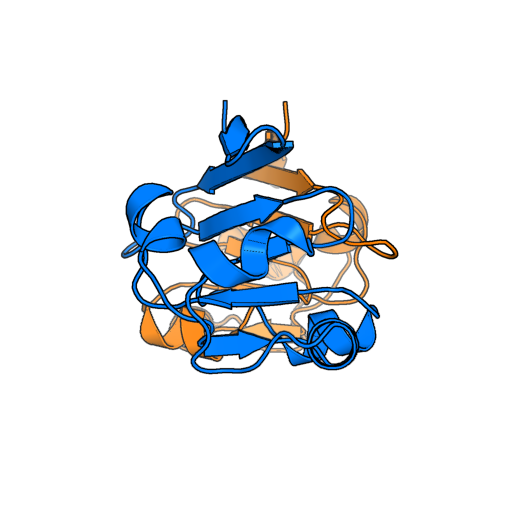-3.934 -9.773 -10.914 1 98.25 31 GLY B CA 1
ATOM 961 C C . GLY B 1 31 ? -5.449 -9.68 -10.891 1 98.25 31 GLY B C 1
ATOM 962 O O . GLY B 1 31 ? -6.008 -8.711 -10.367 1 98.25 31 GLY B O 1
ATOM 963 N N . GLU B 1 32 ? -6.078 -10.656 -11.414 1 97.19 32 GLU B N 1
ATOM 964 C CA . GLU B 1 32 ? -7.527 -10.672 -11.562 1 97.19 32 GLU B CA 1
ATOM 965 C C . GLU B 1 32 ? -8.219 -10.906 -10.219 1 97.19 32 GLU B C 1
ATOM 967 O O . GLU B 1 32 ? -9.258 -10.305 -9.938 1 97.19 32 GLU B O 1
ATOM 972 N N . THR B 1 33 ? -7.582 -11.727 -9.398 1 96.81 33 THR B N 1
ATOM 973 C CA . THR B 1 33 ? -8.305 -12.211 -8.227 1 96.81 33 THR B CA 1
ATOM 974 C C . THR B 1 33 ? -7.625 -11.742 -6.945 1 96.81 33 THR B C 1
ATOM 976 O O . THR B 1 33 ? -8.172 -11.914 -5.852 1 96.81 33 THR B O 1
ATOM 979 N N . GLY B 1 34 ? -6.422 -11.234 -7.098 1 98.56 34 GLY B N 1
ATOM 980 C CA . GLY B 1 34 ? -5.633 -10.828 -5.949 1 98.56 34 GLY B CA 1
ATOM 981 C C . GLY B 1 34 ? -4.422 -9.992 -6.324 1 98.56 34 GLY B C 1
ATOM 982 O O . GLY B 1 34 ? -4.32 -9.508 -7.453 1 98.56 34 GLY B O 1
ATOM 983 N N . TYR B 1 35 ? -3.59 -9.781 -5.324 1 98.88 35 TYR B N 1
ATOM 984 C CA . TYR B 1 35 ? -2.441 -8.922 -5.59 1 98.88 35 TYR B CA 1
ATOM 985 C C . TYR B 1 35 ? -1.261 -9.297 -4.703 1 98.88 35 TYR B C 1
ATOM 987 O O . TYR B 1 35 ? -1.434 -9.961 -3.678 1 98.88 35 TYR B O 1
ATOM 995 N N . ILE B 1 36 ? -0.122 -8.93 -5.156 1 98.94 36 ILE B N 1
ATOM 996 C CA . ILE B 1 36 ? 1.127 -8.945 -4.406 1 98.94 36 ILE B CA 1
ATOM 997 C C . ILE B 1 36 ? 1.557 -7.516 -4.086 1 98.94 36 ILE B C 1
ATOM 999 O O . ILE B 1 36 ? 1.516 -6.641 -4.953 1 98.94 36 ILE B O 1
ATOM 1003 N N . MET B 1 37 ? 1.965 -7.254 -2.84 1 98.88 37 MET B N 1
ATOM 1004 C CA . MET B 1 37 ? 2.477 -5.938 -2.473 1 98.88 37 MET B CA 1
ATOM 1005 C C . MET B 1 37 ? 3.689 -6.062 -1.556 1 98.88 37 MET B C 1
ATOM 1007 O O . MET B 1 37 ? 3.824 -7.047 -0.827 1 98.88 37 MET B O 1
ATOM 1011 N N . CYS B 1 38 ? 4.477 -5.156 -1.621 1 98.75 38 CYS B N 1
ATOM 1012 C CA . CYS B 1 38 ? 5.711 -5.141 -0.844 1 98.75 38 CYS B CA 1
ATOM 1013 C C . CYS B 1 38 ? 5.414 -5.016 0.646 1 98.75 38 CYS B C 1
ATOM 1015 O O . CYS B 1 38 ? 4.262 -5.133 1.067 1 98.75 38 CYS B O 1
ATOM 1017 N N . GLY B 1 39 ? 6.398 -4.723 1.37 1 98.44 39 GLY B N 1
ATOM 1018 C CA . GLY B 1 39 ? 6.359 -4.754 2.824 1 98.44 39 GLY B CA 1
ATOM 1019 C C . GLY B 1 39 ? 5.383 -3.756 3.416 1 98.44 39 GLY B C 1
ATOM 1020 O O . GLY B 1 39 ? 4.973 -3.891 4.57 1 98.44 39 GLY B O 1
ATOM 1021 N N . TYR B 1 40 ? 4.926 -2.777 2.619 1 98.62 40 TYR B N 1
ATOM 1022 C CA . TYR B 1 40 ? 3.99 -1.776 3.115 1 98.62 40 TYR B CA 1
ATOM 1023 C C . TYR B 1 40 ? 2.627 -2.396 3.396 1 98.62 40 TYR B C 1
ATOM 1025 O O . TYR B 1 40 ? 1.79 -1.793 4.07 1 98.62 40 TYR B O 1
ATOM 1033 N N . LEU B 1 41 ? 2.373 -3.568 2.924 1 98.81 41 LEU B N 1
ATOM 1034 C CA . LEU B 1 41 ? 1.043 -4.156 3.045 1 98.81 41 LEU B CA 1
ATOM 1035 C C . LEU B 1 41 ? 0.781 -4.621 4.473 1 98.81 41 LEU B C 1
ATOM 1037 O O . LEU B 1 41 ? 1.567 -5.383 5.039 1 98.81 41 LEU B O 1
ATOM 1041 N N . ASN B 1 42 ? -0.262 -4.156 5.027 1 98.75 42 ASN B N 1
ATOM 1042 C CA . ASN B 1 42 ? -0.821 -4.648 6.281 1 98.75 42 ASN B CA 1
ATOM 1043 C C . ASN B 1 42 ? -1.708 -5.871 6.062 1 98.75 42 ASN B C 1
ATOM 1045 O O . ASN B 1 42 ? -2.865 -5.738 5.66 1 98.75 42 ASN B O 1
ATOM 1049 N N . ILE B 1 43 ? -1.209 -7.047 6.383 1 98.81 43 ILE B N 1
ATOM 1050 C CA . ILE B 1 43 ? -1.904 -8.297 6.094 1 98.81 43 ILE B CA 1
ATOM 1051 C C . ILE B 1 43 ? -3.209 -8.352 6.883 1 98.81 43 ILE B C 1
ATOM 1053 O O . ILE B 1 43 ? -4.215 -8.875 6.398 1 98.81 43 ILE B O 1
ATOM 1057 N N . ASP B 1 44 ? -3.172 -7.809 8.086 1 98.44 44 ASP B N 1
ATOM 1058 C CA . ASP B 1 44 ? -4.395 -7.82 8.883 1 98.44 44 ASP B CA 1
ATOM 1059 C C . ASP B 1 44 ? -5.508 -7.031 8.195 1 98.44 44 ASP B C 1
ATOM 1061 O O . ASP B 1 44 ? -6.672 -7.422 8.242 1 98.44 44 ASP B O 1
ATOM 1065 N N . ALA B 1 45 ? -5.195 -5.922 7.613 1 97.88 45 ALA B N 1
ATOM 1066 C CA . ALA B 1 45 ? -6.184 -5.141 6.875 1 97.88 45 ALA B CA 1
ATOM 1067 C C . ALA B 1 45 ? -6.691 -5.914 5.66 1 97.88 45 ALA B C 1
ATOM 1069 O O . ALA B 1 45 ? -7.895 -5.93 5.387 1 97.88 45 ALA B O 1
ATOM 1070 N N . ALA B 1 46 ? -5.801 -6.566 4.883 1 98.31 46 ALA B N 1
ATOM 1071 C CA . ALA B 1 46 ? -6.199 -7.383 3.738 1 98.31 46 ALA B CA 1
ATOM 1072 C C . ALA B 1 46 ? -7.164 -8.484 4.16 1 98.31 46 ALA B C 1
ATOM 1074 O O . ALA B 1 46 ? -8.133 -8.773 3.459 1 98.31 46 ALA B O 1
ATOM 1075 N N . ASN B 1 47 ? -6.855 -9.094 5.328 1 98.69 47 ASN B N 1
ATOM 1076 C CA . ASN B 1 47 ? -7.754 -10.109 5.859 1 98.69 47 ASN B CA 1
ATOM 1077 C C . ASN B 1 47 ? -9.133 -9.531 6.176 1 98.69 47 ASN B C 1
ATOM 1079 O O . ASN B 1 47 ? -10.156 -10.117 5.82 1 98.69 47 ASN B O 1
ATOM 1083 N N . ALA B 1 48 ? -9.062 -8.414 6.836 1 98 48 ALA B N 1
ATOM 1084 C CA . ALA B 1 48 ? -10.328 -7.785 7.207 1 98 48 ALA B CA 1
ATOM 1085 C C . ALA B 1 48 ? -11.164 -7.457 5.973 1 98 48 ALA B C 1
ATOM 1087 O O . ALA B 1 48 ? -12.398 -7.527 6.012 1 98 48 ALA B O 1
ATOM 1088 N N . MET B 1 49 ? -10.555 -7.16 4.867 1 97.31 49 MET B N 1
ATOM 1089 C CA . MET B 1 49 ? -11.227 -6.797 3.627 1 97.31 49 MET B CA 1
ATOM 1090 C C . MET B 1 49 ? -11.602 -8.039 2.826 1 97.31 49 MET B C 1
ATOM 1092 O O . MET B 1 49 ? -12.273 -7.941 1.798 1 97.31 49 MET B O 1
ATOM 1096 N N . GLY B 1 50 ? -11.109 -9.148 3.24 1 97.94 50 GLY B N 1
ATOM 1097 C CA . GLY B 1 50 ? -11.367 -10.383 2.516 1 97.94 50 GLY B CA 1
ATOM 1098 C C . GLY B 1 50 ? -10.586 -10.492 1.222 1 97.94 50 GLY B C 1
ATOM 1099 O O . GLY B 1 50 ? -11.016 -11.156 0.281 1 97.94 50 GLY B O 1
ATOM 1100 N N . ASP B 1 51 ? -9.469 -9.906 1.179 1 98.56 51 ASP B N 1
ATOM 1101 C CA . ASP B 1 51 ? -8.68 -9.891 -0.051 1 98.56 51 ASP B CA 1
ATOM 1102 C C . ASP B 1 51 ? -7.871 -11.18 -0.204 1 98.56 51 ASP B C 1
ATOM 1104 O O . ASP B 1 51 ? -7.52 -11.82 0.79 1 98.56 51 ASP B O 1
ATOM 1108 N N . ILE B 1 52 ? -7.586 -11.523 -1.45 1 98.81 52 ILE B N 1
ATOM 1109 C CA . ILE B 1 52 ? -6.484 -12.43 -1.771 1 98.81 52 ILE B CA 1
ATOM 1110 C C . ILE B 1 52 ? -5.199 -11.625 -1.961 1 98.81 52 ILE B C 1
ATOM 1112 O O . ILE B 1 52 ? -5.02 -10.961 -2.984 1 98.81 52 ILE B O 1
ATOM 1116 N N . ALA B 1 53 ? -4.344 -11.672 -0.912 1 98.88 53 ALA B N 1
ATOM 1117 C CA . ALA B 1 53 ? -3.199 -10.758 -0.89 1 98.88 53 ALA B CA 1
ATOM 1118 C C . ALA B 1 53 ? -1.926 -11.492 -0.473 1 98.88 53 ALA B C 1
ATOM 1120 O O . ALA B 1 53 ? -1.96 -12.367 0.396 1 98.88 53 ALA B O 1
ATOM 1121 N N . VAL B 1 54 ? -0.851 -11.133 -1.07 1 98.94 54 VAL B N 1
ATOM 1122 C CA . VAL B 1 54 ? 0.476 -11.664 -0.785 1 98.94 54 VAL B CA 1
ATOM 1123 C C . VAL B 1 54 ? 1.443 -10.523 -0.492 1 98.94 54 VAL B C 1
ATOM 1125 O O . VAL B 1 54 ? 1.461 -9.516 -1.207 1 98.94 54 VAL B O 1
ATOM 1128 N N . ARG B 1 55 ? 2.217 -10.695 0.567 1 98.94 55 ARG B N 1
ATOM 1129 C CA . ARG B 1 55 ? 3.258 -9.719 0.869 1 98.94 55 ARG B CA 1
ATOM 1130 C C . ARG B 1 55 ? 4.645 -10.289 0.58 1 98.94 55 ARG B C 1
ATOM 1132 O O . ARG B 1 55 ? 4.922 -11.445 0.899 1 98.94 55 ARG B O 1
ATOM 1139 N N . VAL B 1 56 ? 5.406 -9.5 -0.013 1 98.94 56 VAL B N 1
ATOM 1140 C CA . VAL B 1 56 ? 6.824 -9.773 -0.206 1 98.94 56 VAL B CA 1
ATOM 1141 C C . VAL B 1 56 ? 7.66 -8.672 0.434 1 98.94 56 VAL B C 1
ATOM 1143 O O . VAL B 1 56 ? 7.16 -7.57 0.681 1 98.94 56 VAL B O 1
ATOM 1146 N N . THR B 1 57 ? 8.906 -8.953 0.734 1 98.5 57 THR B N 1
ATOM 1147 C CA . THR B 1 57 ? 9.773 -7.957 1.354 1 98.5 57 THR B CA 1
ATOM 1148 C C . THR B 1 57 ? 11.117 -7.879 0.627 1 98.5 57 THR B C 1
ATOM 1150 O O . THR B 1 57 ? 11.5 -8.812 -0.084 1 98.5 57 THR B O 1
ATOM 1153 N N . GLY B 1 58 ? 11.797 -6.746 0.778 1 97.5 58 GLY B N 1
ATOM 1154 C CA . GLY B 1 58 ? 13.117 -6.594 0.188 1 97.5 58 GLY B CA 1
ATOM 1155 C C . GLY B 1 58 ? 13.086 -6.422 -1.319 1 97.5 58 GLY B C 1
ATOM 1156 O O . GLY B 1 58 ? 13.984 -6.879 -2.023 1 97.5 58 GLY B O 1
ATOM 1157 N N . VAL B 1 59 ? 12.055 -5.852 -1.834 1 98.62 59 VAL B N 1
ATOM 1158 C CA . VAL B 1 59 ? 11.914 -5.746 -3.283 1 98.62 59 VAL B CA 1
ATOM 1159 C C . VAL B 1 59 ? 11.875 -4.277 -3.695 1 98.62 59 VAL B C 1
ATOM 1161 O O . VAL B 1 59 ? 11.305 -3.445 -2.986 1 98.62 59 VAL B O 1
ATOM 1164 N N . ASN B 1 60 ? 12.43 -3.982 -4.891 1 97.81 60 ASN B N 1
ATOM 1165 C CA . ASN B 1 60 ? 12.484 -2.604 -5.363 1 97.81 60 ASN B CA 1
ATOM 1166 C C . ASN B 1 60 ? 11.852 -2.459 -6.746 1 97.81 60 ASN B C 1
ATOM 1168 O O . ASN B 1 60 ? 11.555 -1.348 -7.184 1 97.81 60 ASN B O 1
ATOM 1172 N N . ASP B 1 61 ? 11.742 -3.561 -7.445 1 98.12 61 ASP B N 1
ATOM 1173 C CA . ASP B 1 61 ? 11.133 -3.529 -8.773 1 98.12 61 ASP B CA 1
ATOM 1174 C C . ASP B 1 61 ? 10.477 -4.867 -9.109 1 98.12 61 ASP B C 1
ATOM 1176 O O . ASP B 1 61 ? 10.461 -5.781 -8.281 1 98.12 61 ASP B O 1
ATOM 1180 N N . ILE B 1 62 ? 9.859 -4.941 -10.258 1 98.56 62 ILE B N 1
ATOM 1181 C CA . ILE B 1 62 ? 9.055 -6.094 -10.641 1 98.56 62 ILE B CA 1
ATOM 1182 C C . ILE B 1 62 ? 9.938 -7.344 -10.695 1 98.56 62 ILE B C 1
ATOM 1184 O O . ILE B 1 62 ? 9.484 -8.438 -10.359 1 98.56 62 ILE B O 1
ATOM 1188 N N . ASN B 1 63 ? 11.211 -7.219 -11.141 1 98.69 63 ASN B N 1
ATOM 1189 C CA . ASN B 1 63 ? 12.102 -8.375 -11.164 1 98.69 63 ASN B CA 1
ATOM 1190 C C . ASN B 1 63 ? 12.359 -8.914 -9.758 1 98.69 63 ASN B C 1
ATOM 1192 O O . ASN B 1 63 ? 12.344 -10.125 -9.547 1 98.69 63 ASN B O 1
ATOM 1196 N N . ASP B 1 64 ? 12.578 -8.008 -8.82 1 98.88 64 ASP B N 1
ATOM 1197 C CA . ASP B 1 64 ? 12.727 -8.414 -7.43 1 98.88 64 ASP B CA 1
ATOM 1198 C C . ASP B 1 64 ? 11.5 -9.195 -6.953 1 98.88 64 ASP B C 1
ATOM 1200 O O . ASP B 1 64 ? 11.633 -10.219 -6.281 1 98.88 64 ASP B O 1
ATOM 1204 N N . VAL B 1 65 ? 10.266 -8.688 -7.312 1 98.94 65 VAL B N 1
ATOM 1205 C CA . VAL B 1 65 ? 9.023 -9.328 -6.891 1 98.94 65 VAL B CA 1
ATOM 1206 C C . VAL B 1 65 ? 8.969 -10.75 -7.441 1 98.94 65 VAL B C 1
ATOM 1208 O O . VAL B 1 65 ? 8.773 -11.711 -6.688 1 98.94 65 VAL B O 1
ATOM 1211 N N . LEU B 1 66 ? 9.242 -10.875 -8.734 1 98.88 66 LEU B N 1
ATOM 1212 C CA . LEU B 1 66 ? 9.086 -12.156 -9.414 1 98.88 66 LEU B CA 1
ATOM 1213 C C . LEU B 1 66 ? 10.109 -13.172 -8.914 1 98.88 66 LEU B C 1
ATOM 1215 O O . LEU B 1 66 ? 9.867 -14.375 -8.961 1 98.88 66 LEU B O 1
ATOM 1219 N N . ASN B 1 67 ? 11.211 -12.703 -8.297 1 98.75 67 ASN B N 1
ATOM 1220 C CA . ASN B 1 67 ? 12.266 -13.586 -7.816 1 98.75 67 ASN B CA 1
ATOM 1221 C C . ASN B 1 67 ? 12.219 -13.742 -6.301 1 98.75 67 ASN B C 1
ATOM 1223 O O . ASN B 1 67 ? 13.133 -14.312 -5.699 1 98.75 67 ASN B O 1
ATOM 1227 N N . SER B 1 68 ? 11.227 -13.266 -5.684 1 98.88 68 SER B N 1
ATOM 1228 C CA . SER B 1 68 ? 11.094 -13.32 -4.234 1 98.88 68 SER B CA 1
ATOM 1229 C C . SER B 1 68 ? 10.203 -14.477 -3.801 1 98.88 68 SER B C 1
ATOM 1231 O O . SER B 1 68 ? 9.812 -15.312 -4.625 1 98.88 68 SER B O 1
ATOM 1233 N N . LYS B 1 69 ? 10.031 -14.602 -2.465 1 98.94 69 LYS B N 1
ATOM 1234 C CA . LYS B 1 69 ? 9.141 -15.578 -1.842 1 98.94 69 LYS B CA 1
ATOM 1235 C C . LYS B 1 69 ? 8.039 -14.891 -1.044 1 98.94 69 LYS B C 1
ATOM 1237 O O . LYS B 1 69 ? 8.219 -13.773 -0.559 1 98.94 69 LYS B O 1
ATOM 1242 N N . VAL B 1 70 ? 6.949 -15.555 -0.927 1 98.94 70 VAL B N 1
ATOM 1243 C CA . VAL B 1 70 ? 5.875 -15.094 -0.057 1 98.94 70 VAL B CA 1
ATOM 1244 C C . VAL B 1 70 ? 6.402 -14.906 1.364 1 98.94 70 VAL B C 1
ATOM 1246 O O . VAL B 1 70 ? 6.887 -15.859 1.98 1 98.94 70 VAL B O 1
ATOM 1249 N N . ASN B 1 71 ? 6.32 -13.695 1.792 1 98.94 71 ASN B N 1
ATOM 1250 C CA . ASN B 1 71 ? 6.637 -13.422 3.189 1 98.94 71 ASN B CA 1
ATOM 1251 C C . ASN B 1 71 ? 5.469 -13.758 4.109 1 98.94 71 ASN B C 1
ATOM 1253 O O . ASN B 1 71 ? 5.641 -14.469 5.105 1 98.94 71 ASN B O 1
ATOM 1257 N N . SER B 1 72 ? 4.359 -13.258 3.787 1 98.94 72 SER B N 1
ATOM 1258 C CA . SER B 1 72 ? 3.062 -13.5 4.414 1 98.94 72 SER B CA 1
ATOM 1259 C C . SER B 1 72 ? 1.928 -13.383 3.4 1 98.94 72 SER B C 1
ATOM 1261 O O . SER B 1 72 ? 2.139 -12.93 2.273 1 98.94 72 SER B O 1
ATOM 1263 N N . CYS B 1 73 ? 0.766 -13.852 3.834 1 98.94 73 CYS B N 1
ATOM 1264 C CA . CYS B 1 73 ? -0.37 -13.727 2.928 1 98.94 73 CYS B CA 1
ATOM 1265 C C . CYS B 1 73 ? -1.686 -13.75 3.695 1 98.94 73 CYS B C 1
ATOM 1267 O O . CYS B 1 73 ? -1.707 -14.062 4.891 1 98.94 73 CYS B O 1
ATOM 1269 N N . SER B 1 74 ? -2.713 -13.383 3.014 1 98.81 74 SER B N 1
ATOM 1270 C CA . SER B 1 74 ? -4.035 -13.352 3.633 1 98.81 74 SER B CA 1
ATOM 1271 C C . SER B 1 74 ? -4.598 -14.758 3.803 1 98.81 74 SER B C 1
ATOM 1273 O O . SER B 1 74 ? -4.109 -15.703 3.186 1 98.81 74 SER B O 1
ATOM 1275 N N . GLN B 1 75 ? -5.633 -14.828 4.625 1 98.88 75 GLN B N 1
ATOM 1276 C CA . GLN B 1 75 ? -6.312 -16.094 4.836 1 98.88 75 GLN B CA 1
ATOM 1277 C C . GLN B 1 75 ? -6.883 -16.641 3.527 1 98.88 75 GLN B C 1
ATOM 1279 O O . GLN B 1 75 ? -6.801 -17.844 3.26 1 98.88 75 GLN B O 1
ATOM 1284 N N . ARG B 1 76 ? -7.445 -15.828 2.676 1 98.69 76 ARG B N 1
ATOM 1285 C CA . ARG B 1 76 ? -8.023 -16.266 1.409 1 98.69 76 ARG B CA 1
ATOM 1286 C C . ARG B 1 76 ? -6.941 -16.766 0.461 1 98.69 76 ARG B C 1
ATOM 1288 O O . ARG B 1 76 ? -7.176 -17.703 -0.319 1 98.69 76 ARG B O 1
ATOM 1295 N N . ALA B 1 77 ? -5.785 -16.125 0.507 1 98.81 77 ALA B N 1
ATOM 1296 C CA . ALA B 1 77 ? -4.668 -16.656 -0.276 1 98.81 77 ALA B CA 1
ATOM 1297 C C . ALA B 1 77 ? -4.262 -18.031 0.206 1 98.81 77 ALA B C 1
ATOM 1299 O O . ALA B 1 77 ? -3.992 -18.922 -0.604 1 98.81 77 ALA B O 1
ATOM 1300 N N . LEU B 1 78 ? -4.219 -18.188 1.56 1 98.88 78 LEU B N 1
ATOM 1301 C CA . LEU B 1 78 ? -3.91 -19.484 2.137 1 98.88 78 LEU B CA 1
ATOM 1302 C C . LEU B 1 78 ? -4.887 -20.547 1.638 1 98.88 78 LEU B C 1
ATOM 1304 O O . LEU B 1 78 ? -4.488 -21.672 1.33 1 98.88 78 LEU B O 1
ATOM 1308 N N . GLU B 1 79 ? -6.094 -20.188 1.568 1 98.75 79 GLU B N 1
ATOM 1309 C CA . GLU B 1 79 ? -7.145 -21.094 1.129 1 98.75 79 GLU B CA 1
ATOM 1310 C C . GLU B 1 79 ? -6.941 -21.516 -0.324 1 98.75 79 GLU B C 1
ATOM 1312 O O . GLU B 1 79 ? -7.422 -22.578 -0.746 1 98.75 79 GLU B O 1
ATOM 1317 N N . LEU B 1 80 ? -6.199 -20.703 -1.133 1 98.62 80 LEU B N 1
ATOM 1318 C CA . LEU B 1 80 ? -5.898 -21.016 -2.525 1 98.62 80 LEU B CA 1
ATOM 1319 C C . LEU B 1 80 ? -4.629 -21.859 -2.629 1 98.62 80 LEU B C 1
ATOM 1321 O O . LEU B 1 80 ? -4.191 -22.203 -3.73 1 98.62 80 LEU B O 1
ATOM 1325 N N . GLY B 1 81 ? -4.023 -22.047 -1.465 1 98.75 81 GLY B N 1
ATOM 1326 C CA . GLY B 1 81 ? -2.826 -22.875 -1.43 1 98.75 81 GLY B CA 1
ATOM 1327 C C . GLY B 1 81 ? -1.543 -22.062 -1.438 1 98.75 81 GLY B C 1
ATOM 1328 O O . GLY B 1 81 ? -0.452 -22.625 -1.574 1 98.75 81 GLY B O 1
ATOM 1329 N N . ILE B 1 82 ? -1.611 -20.797 -1.409 1 98.94 82 ILE B N 1
ATOM 1330 C CA . ILE B 1 82 ? -0.436 -19.938 -1.287 1 98.94 82 ILE B CA 1
ATOM 1331 C C . ILE B 1 82 ? 0.028 -19.906 0.167 1 98.94 82 ILE B C 1
ATOM 1333 O O . ILE B 1 82 ? -0.785 -19.766 1.082 1 98.94 82 ILE B O 1
ATOM 1337 N N . LYS B 1 83 ? 1.32 -20.078 0.435 1 98.81 83 LYS B N 1
ATOM 1338 C CA . LYS B 1 83 ? 1.816 -20.078 1.808 1 98.81 83 LYS B CA 1
ATOM 1339 C C . LYS B 1 83 ? 3.166 -19.375 1.904 1 98.81 83 LYS B C 1
ATOM 1341 O O . LYS B 1 83 ? 3.926 -19.344 0.934 1 98.81 83 LYS B O 1
ATOM 1346 N N . PRO B 1 84 ? 3.426 -18.812 3.143 1 98.94 84 PRO B N 1
ATOM 1347 C CA . PRO B 1 84 ? 4.762 -18.25 3.338 1 98.94 84 PRO B CA 1
ATOM 1348 C C . PRO B 1 84 ? 5.875 -19.188 2.904 1 98.94 84 PRO B C 1
ATOM 1350 O O . PRO B 1 84 ? 5.801 -20.391 3.158 1 98.94 84 PRO B O 1
ATOM 1353 N N . GLY B 1 85 ? 6.793 -18.641 2.217 1 98.94 85 GLY B N 1
ATOM 1354 C CA . GLY B 1 85 ? 7.914 -19.438 1.748 1 98.94 85 GLY B CA 1
ATOM 1355 C C . GLY B 1 85 ? 7.773 -19.875 0.301 1 98.94 85 GLY B C 1
ATOM 1356 O O . GLY B 1 85 ? 8.75 -20.281 -0.328 1 98.94 85 GLY B O 1
ATOM 1357 N N . ASP B 1 86 ? 6.617 -19.844 -0.319 1 98.94 86 ASP B N 1
ATOM 1358 C CA . ASP B 1 86 ? 6.43 -20.156 -1.731 1 98.94 86 ASP B CA 1
ATOM 1359 C C . ASP B 1 86 ? 7.172 -19.156 -2.623 1 98.94 86 ASP B C 1
ATOM 1361 O O . ASP B 1 86 ? 7.188 -17.969 -2.344 1 98.94 86 ASP B O 1
ATOM 1365 N N . ASN B 1 87 ? 7.758 -19.641 -3.752 1 98.94 87 ASN B N 1
ATOM 1366 C CA . ASN B 1 87 ? 8.234 -18.734 -4.785 1 98.94 87 ASN B CA 1
ATOM 1367 C C . ASN B 1 87 ? 7.078 -18 -5.453 1 98.94 87 ASN B C 1
ATOM 1369 O O . ASN B 1 87 ? 6.082 -18.609 -5.836 1 98.94 87 ASN B O 1
ATOM 1373 N N . ILE B 1 88 ? 7.191 -16.75 -5.578 1 98.94 88 ILE B N 1
ATOM 1374 C CA . ILE B 1 88 ? 6.141 -15.93 -6.184 1 98.94 88 ILE B CA 1
ATOM 1375 C C . ILE B 1 88 ? 5.793 -16.484 -7.566 1 98.94 88 ILE B C 1
ATOM 1377 O O . ILE B 1 88 ? 4.617 -16.625 -7.906 1 98.94 88 ILE B O 1
ATOM 1381 N N . MET B 1 89 ? 6.871 -16.844 -8.375 1 98.88 89 MET B N 1
ATOM 1382 C CA . MET B 1 89 ? 6.656 -17.297 -9.742 1 98.88 89 MET B CA 1
ATOM 1383 C C . MET B 1 89 ? 5.852 -18.594 -9.766 1 98.88 89 MET B C 1
ATOM 1385 O O . MET B 1 89 ? 5.211 -18.922 -10.766 1 98.88 89 MET B O 1
ATOM 1389 N N . ASP B 1 90 ? 5.867 -19.312 -8.672 1 98.75 90 ASP B N 1
ATOM 1390 C CA . ASP B 1 90 ? 5.125 -20.562 -8.609 1 98.75 90 ASP B CA 1
ATOM 1391 C C . ASP B 1 90 ? 3.658 -20.328 -8.266 1 98.75 90 ASP B C 1
ATOM 1393 O O . ASP B 1 90 ? 2.811 -21.188 -8.5 1 98.75 90 ASP B O 1
ATOM 1397 N N . VAL B 1 91 ? 3.32 -19.188 -7.727 1 98.75 91 VAL B N 1
ATOM 1398 C CA . VAL B 1 91 ? 1.976 -19.031 -7.18 1 98.75 91 VAL B CA 1
ATOM 1399 C C . VAL B 1 91 ? 1.269 -17.859 -7.867 1 98.75 91 VAL B C 1
ATOM 1401 O O . VAL B 1 91 ? 0.053 -17.703 -7.734 1 98.75 91 VAL B O 1
ATOM 1404 N N . ILE B 1 92 ? 1.921 -17.016 -8.648 1 98.81 92 ILE B N 1
ATOM 1405 C CA . ILE B 1 92 ? 1.414 -15.766 -9.203 1 98.81 92 ILE B CA 1
ATOM 1406 C C . ILE B 1 92 ? 0.207 -16.047 -10.094 1 98.81 92 ILE B C 1
ATOM 1408 O O . ILE B 1 92 ? -0.723 -15.242 -10.172 1 98.81 92 ILE B O 1
ATOM 1412 N N . ASP B 1 93 ? 0.119 -17.172 -10.625 1 98.12 93 ASP B N 1
ATOM 1413 C CA . ASP B 1 93 ? -0.969 -17.5 -11.539 1 98.12 93 ASP B CA 1
ATOM 1414 C C . ASP B 1 93 ? -2.285 -17.672 -10.781 1 98.12 93 ASP B C 1
ATOM 1416 O O . ASP B 1 93 ? -3.355 -17.719 -11.391 1 98.12 93 ASP B O 1
ATOM 1420 N N . LYS B 1 94 ? -2.246 -17.828 -9.5 1 98.06 94 LYS B N 1
ATOM 1421 C CA . LYS B 1 94 ? -3.447 -18 -8.688 1 98.06 94 LYS B CA 1
ATOM 1422 C C . LYS B 1 94 ? -4.086 -16.641 -8.367 1 98.06 94 LYS B C 1
ATOM 1424 O O . LYS B 1 94 ? -5.195 -16.578 -7.836 1 98.06 94 LYS B O 1
ATOM 1429 N N . LEU B 1 95 ? -3.365 -15.562 -8.648 1 97.19 95 LEU B N 1
ATOM 1430 C CA . LEU B 1 95 ? -3.816 -14.219 -8.32 1 97.19 95 LEU B CA 1
ATOM 1431 C C . LEU B 1 95 ? -4.465 -13.547 -9.523 1 97.19 95 LEU B C 1
ATOM 1433 O O . LEU B 1 95 ? -5.465 -12.836 -9.383 1 97.19 95 LEU B O 1
#